Protein AF-A0AAV9ZX04-F1 (afdb_monomer)

pLDDT: mean 74.06, std 19.59, range [42.69, 98.44]

Structure (mmCIF, N/CA/C/O backbone):
data_AF-A0AAV9ZX04-F1
#
_entry.id   AF-A0AAV9ZX04-F1
#
loop_
_atom_site.group_PDB
_atom_site.id
_atom_site.type_symbol
_atom_site.label_atom_id
_atom_site.label_alt_id
_atom_site.label_comp_id
_atom_site.label_asym_id
_atom_site.label_entity_id
_atom_site.label_seq_id
_atom_site.pdbx_PDB_ins_code
_atom_site.Cartn_x
_atom_site.Cartn_y
_atom_site.Cartn_z
_atom_site.occupancy
_atom_site.B_iso_or_equiv
_atom_site.auth_seq_id
_atom_site.auth_comp_id
_atom_site.auth_asym_id
_atom_site.auth_atom_id
_atom_site.pdbx_PDB_model_num
ATOM 1 N N . MET A 1 1 ? -8.887 -66.483 21.106 1.00 48.31 1 MET A N 1
ATOM 2 C CA . MET A 1 1 ? -8.377 -65.894 22.365 1.00 48.31 1 MET A CA 1
ATOM 3 C C . MET A 1 1 ? -9.285 -64.752 22.775 1.00 48.31 1 MET A C 1
ATOM 5 O O . MET A 1 1 ? -9.801 -64.053 21.914 1.00 48.31 1 MET A O 1
ATOM 9 N N . ALA A 1 2 ? -9.584 -64.697 24.068 1.00 44.97 2 ALA A N 1
ATOM 10 C CA . ALA A 1 2 ? -10.765 -64.073 24.644 1.00 44.97 2 ALA A CA 1
ATOM 11 C C . ALA A 1 2 ? -10.695 -62.542 24.770 1.00 44.97 2 ALA A C 1
ATOM 13 O O . ALA A 1 2 ? -9.633 -61.943 24.889 1.00 44.97 2 ALA A O 1
ATOM 14 N N . MET A 1 3 ? -11.896 -61.963 24.772 1.00 55.94 3 MET A N 1
ATOM 15 C CA . MET A 1 3 ? -12.240 -60.563 25.001 1.00 55.94 3 MET A CA 1
ATOM 16 C C . MET A 1 3 ? -11.669 -59.990 26.305 1.00 55.94 3 MET A C 1
ATOM 18 O O . MET A 1 3 ? -11.685 -60.676 27.323 1.00 55.94 3 MET A O 1
ATOM 22 N N . GLN A 1 4 ? -11.387 -58.682 26.330 1.00 57.72 4 GLN A N 1
ATOM 23 C CA . GLN A 1 4 ? -11.504 -57.886 27.558 1.00 57.72 4 GLN A CA 1
ATOM 24 C C . GLN A 1 4 ? -12.049 -56.483 27.260 1.00 57.72 4 GLN A C 1
ATOM 26 O O . GLN A 1 4 ? -11.379 -55.601 26.732 1.00 57.72 4 GLN A O 1
ATOM 31 N N . ARG A 1 5 ? -13.335 -56.312 27.585 1.00 61.53 5 ARG A N 1
ATOM 32 C CA . ARG A 1 5 ? -14.069 -55.045 27.596 1.00 61.53 5 ARG A CA 1
ATOM 33 C C . ARG A 1 5 ? -13.865 -54.396 28.963 1.00 61.53 5 ARG A C 1
ATOM 35 O O . ARG A 1 5 ? -14.361 -54.923 29.955 1.00 61.53 5 ARG A O 1
ATOM 42 N N . ASN A 1 6 ? -13.217 -53.236 29.015 1.00 57.84 6 ASN A N 1
ATOM 43 C CA . ASN A 1 6 ? -13.179 -52.419 30.226 1.00 57.84 6 ASN A CA 1
ATOM 44 C C . ASN A 1 6 ? -14.500 -51.649 30.379 1.00 57.84 6 ASN A C 1
ATOM 46 O O . ASN A 1 6 ? -14.724 -50.615 29.755 1.00 57.84 6 ASN A O 1
ATOM 50 N N . ARG A 1 7 ? -15.394 -52.188 31.217 1.00 61.53 7 ARG A N 1
ATOM 51 C CA . ARG A 1 7 ? -16.555 -51.492 31.785 1.00 61.53 7 ARG A CA 1
ATOM 52 C C . ARG A 1 7 ? -16.292 -51.238 33.269 1.00 61.53 7 ARG A C 1
ATOM 54 O O . ARG A 1 7 ? -16.167 -52.181 34.041 1.00 61.53 7 ARG A O 1
ATOM 61 N N . GLY A 1 8 ? -16.288 -49.975 33.676 1.00 54.72 8 GLY A N 1
ATOM 62 C CA . GLY A 1 8 ? -16.301 -49.557 35.081 1.00 54.72 8 GLY A CA 1
ATOM 63 C C . GLY A 1 8 ? -15.811 -48.115 35.203 1.00 54.72 8 GLY A C 1
ATOM 64 O O . GLY A 1 8 ? -14.846 -47.760 34.550 1.00 54.72 8 GLY A O 1
ATOM 65 N N . LYS A 1 9 ? -16.398 -47.194 35.964 1.00 54.16 9 LYS A N 1
ATOM 66 C CA . LYS A 1 9 ? -17.447 -47.230 36.987 1.00 54.16 9 LYS A CA 1
ATOM 67 C C . LYS A 1 9 ? -18.082 -45.822 37.035 1.00 54.16 9 LYS A C 1
ATOM 69 O O . LYS A 1 9 ? -17.370 -44.836 37.179 1.00 54.16 9 LYS A O 1
ATOM 74 N N . ARG A 1 10 ? -19.413 -45.724 36.971 1.00 45.72 10 ARG A N 1
ATOM 75 C CA . ARG A 1 10 ? -20.197 -44.773 37.801 1.00 45.72 10 ARG A CA 1
ATOM 76 C C . ARG A 1 10 ? -20.398 -45.458 39.169 1.00 45.72 10 ARG A C 1
ATOM 78 O O . ARG A 1 10 ? -20.289 -46.685 39.177 1.00 45.72 10 ARG A O 1
ATOM 85 N N . PRO A 1 11 ? -20.762 -44.796 40.289 1.00 63.31 11 PRO A N 1
ATOM 86 C CA . PRO A 1 11 ? -21.207 -43.406 40.502 1.00 63.31 11 PRO A CA 1
ATOM 87 C C . PRO A 1 11 ? -20.482 -42.729 41.699 1.00 63.31 11 PRO A C 1
ATOM 89 O O . PRO A 1 11 ? -19.642 -43.364 42.313 1.00 63.31 11 PRO A O 1
ATOM 92 N N . GLN A 1 12 ? -20.829 -41.482 42.059 1.00 54.16 12 GLN A N 1
ATOM 93 C CA . GLN A 1 12 ? -21.133 -41.007 43.436 1.00 54.16 12 GLN A CA 1
ATOM 94 C C . GLN A 1 12 ? -21.646 -39.554 43.333 1.00 54.16 12 GLN A C 1
ATOM 96 O O . GLN A 1 12 ? -21.015 -38.699 42.730 1.00 54.16 12 GLN A O 1
ATOM 101 N N . LYS A 1 13 ? -22.940 -39.326 43.566 1.00 55.78 13 LYS A N 1
ATOM 102 C CA . LYS A 1 13 ? -23.585 -39.000 44.851 1.00 55.78 13 LYS A CA 1
ATOM 103 C C . LYS A 1 13 ? -23.412 -37.518 45.217 1.00 55.78 13 LYS A C 1
ATOM 105 O O . LYS A 1 13 ? -22.369 -37.060 45.658 1.00 55.78 13 LYS A O 1
ATOM 110 N N . ARG A 1 14 ? -24.517 -36.807 44.983 1.00 56.12 14 ARG A N 1
ATOM 111 C CA . ARG A 1 14 ? -24.875 -35.454 45.413 1.00 56.12 14 ARG A CA 1
ATOM 112 C C . ARG A 1 14 ? -24.275 -35.081 46.774 1.00 56.12 14 ARG A C 1
ATOM 114 O O . ARG A 1 14 ? -24.564 -35.752 47.761 1.00 56.12 14 ARG A O 1
ATOM 121 N N . GLN A 1 15 ? -23.592 -33.942 46.834 1.00 59.94 15 GLN A N 1
ATOM 122 C CA . GLN A 1 15 ? -23.564 -33.116 48.037 1.00 59.94 15 GLN A CA 1
ATOM 123 C C . GLN A 1 15 ? -24.285 -31.807 47.718 1.00 59.94 15 GLN A C 1
ATOM 125 O O . GLN A 1 15 ? -23.895 -31.058 46.825 1.00 59.94 15 GLN A O 1
ATOM 130 N N . ALA A 1 16 ? -25.410 -31.599 48.396 1.00 58.25 16 ALA A N 1
ATOM 131 C CA . ALA A 1 16 ? -26.131 -30.341 48.392 1.00 58.25 16 ALA A CA 1
ATOM 132 C C . ALA A 1 16 ? -25.319 -29.330 49.208 1.00 58.25 16 ALA A C 1
ATOM 134 O O . ALA A 1 16 ? -25.047 -29.572 50.382 1.00 58.25 16 ALA A O 1
ATOM 135 N N . LEU A 1 17 ? -24.933 -28.214 48.589 1.00 62.50 17 LEU A N 1
ATOM 136 C CA . LEU A 1 17 ? -24.360 -27.093 49.322 1.00 62.50 17 LEU A CA 1
ATOM 137 C C . LEU A 1 17 ? -25.437 -26.410 50.187 1.00 62.50 17 LEU A C 1
ATOM 139 O O . LEU A 1 17 ? -26.593 -26.297 49.760 1.00 62.50 17 LEU A O 1
ATOM 143 N N . PRO A 1 18 ? -25.071 -25.932 51.388 1.00 61.78 18 PRO A N 1
ATOM 144 C CA . PRO A 1 18 ? -25.982 -25.232 52.279 1.00 61.78 18 PRO A CA 1
ATOM 145 C C . PRO A 1 18 ? -26.422 -23.895 51.671 1.00 61.78 18 PRO A C 1
ATOM 147 O O . PRO A 1 18 ? -25.605 -23.059 51.288 1.00 61.78 18 PRO A O 1
ATOM 150 N N . LYS A 1 19 ? -27.740 -23.677 51.628 1.00 56.44 19 LYS A N 1
ATOM 151 C CA . LYS A 1 19 ? -28.348 -22.361 51.403 1.00 56.44 19 LYS A CA 1
ATOM 152 C C . LYS A 1 19 ? -27.991 -21.456 52.584 1.00 56.44 19 LYS A C 1
ATOM 154 O O . LYS A 1 19 ? -28.681 -21.469 53.601 1.00 56.44 19 LYS A O 1
ATOM 159 N N . THR A 1 20 ? -26.939 -20.657 52.457 1.00 56.94 20 THR A N 1
ATOM 160 C CA . THR A 1 20 ? -26.700 -19.533 53.363 1.00 56.94 20 THR A CA 1
ATOM 161 C C . THR A 1 20 ? -27.685 -18.423 53.007 1.00 56.94 20 THR A C 1
ATOM 163 O O . THR A 1 20 ? -27.540 -17.676 52.042 1.00 56.94 20 THR A O 1
ATOM 166 N N . GLY A 1 21 ? -28.775 -18.369 53.771 1.00 50.66 21 GLY A N 1
ATOM 167 C CA . GLY A 1 21 ? -29.739 -17.282 53.719 1.00 50.66 21 GLY A CA 1
ATOM 168 C C . GLY A 1 21 ? -29.094 -15.991 54.204 1.00 50.66 21 GLY A C 1
ATOM 169 O O . GLY A 1 21 ? -29.030 -15.747 55.405 1.00 50.66 21 GLY A O 1
ATOM 170 N N . ASN A 1 22 ? -28.658 -15.143 53.275 1.00 45.69 22 ASN A N 1
ATOM 171 C CA . ASN A 1 22 ? -28.276 -13.776 53.596 1.00 45.69 22 ASN A CA 1
ATOM 172 C C . ASN A 1 22 ? -29.543 -12.909 53.697 1.00 45.69 22 ASN A C 1
ATOM 174 O O . ASN A 1 22 ? -29.955 -12.245 52.747 1.00 45.69 22 ASN A O 1
ATOM 178 N N . LYS A 1 23 ? -30.202 -12.965 54.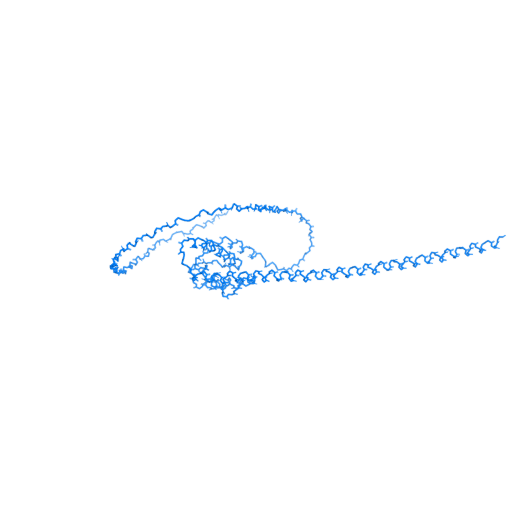860 1.00 54.06 23 LYS A N 1
ATOM 179 C CA . LYS A 1 23 ? -31.280 -12.049 55.257 1.00 54.06 23 LYS A CA 1
ATOM 180 C C . LYS A 1 23 ? -30.678 -10.744 55.786 1.00 54.06 23 LYS A C 1
ATOM 182 O O . LYS A 1 23 ? -30.876 -10.395 56.944 1.00 54.06 23 LYS A O 1
ATOM 187 N N . ASN A 1 24 ? -29.990 -9.989 54.935 1.00 49.94 24 ASN A N 1
ATOM 188 C CA . ASN A 1 24 ? -29.697 -8.594 55.249 1.00 49.94 24 ASN A CA 1
ATOM 189 C C . ASN A 1 24 ? -30.887 -7.740 54.822 1.00 49.94 24 ASN A C 1
ATOM 191 O O . ASN A 1 24 ? -30.998 -7.267 53.691 1.00 49.94 24 ASN A O 1
ATOM 195 N N . GLY A 1 25 ? -31.809 -7.591 55.775 1.00 53.00 25 GLY A N 1
ATOM 196 C CA . GLY A 1 25 ? -32.897 -6.632 55.733 1.00 53.00 25 GLY A CA 1
ATOM 197 C C . GLY A 1 25 ? -32.351 -5.219 55.580 1.00 53.00 25 GLY A C 1
ATOM 198 O O . GLY A 1 25 ? -32.016 -4.551 56.555 1.00 53.00 25 GLY A O 1
ATOM 199 N N . ARG A 1 26 ? -32.305 -4.734 54.339 1.00 48.41 26 ARG A N 1
ATOM 200 C CA . ARG A 1 26 ? -32.165 -3.310 54.067 1.00 48.41 26 ARG A CA 1
ATOM 201 C C . ARG A 1 26 ? -33.549 -2.693 54.227 1.00 48.41 26 ARG A C 1
ATOM 203 O O . ARG A 1 26 ? -34.398 -2.795 53.344 1.00 48.41 26 ARG A O 1
ATOM 210 N N . LYS A 1 27 ? -33.778 -2.117 55.409 1.00 55.28 27 LYS A N 1
ATOM 211 C CA . LYS A 1 27 ? -34.937 -1.284 55.742 1.00 55.28 27 LYS A CA 1
ATOM 212 C C . LYS A 1 27 ? -35.160 -0.288 54.597 1.00 55.28 27 LYS A C 1
ATOM 214 O O . LYS A 1 27 ? -34.348 0.612 54.389 1.00 55.28 27 LYS A O 1
ATOM 219 N N . LYS A 1 28 ? -36.231 -0.483 53.822 1.00 51.88 28 LYS A N 1
ATOM 220 C CA . LYS A 1 28 ? -36.727 0.518 52.875 1.00 51.88 28 LYS A CA 1
ATOM 221 C C . LYS A 1 28 ? -37.230 1.697 53.705 1.00 51.88 28 LYS A C 1
ATOM 223 O O . LYS A 1 28 ? -38.199 1.556 54.444 1.00 51.88 28 LYS A O 1
ATOM 228 N N . ALA A 1 29 ? -36.555 2.835 53.602 1.00 65.44 29 ALA A N 1
ATOM 229 C CA . ALA A 1 29 ? -37.110 4.098 54.062 1.00 65.44 29 ALA A CA 1
ATOM 230 C C . ALA A 1 29 ? -38.390 4.404 53.254 1.00 65.44 29 ALA A C 1
ATOM 232 O O . ALA A 1 29 ? -38.397 4.173 52.038 1.00 65.44 29 ALA A O 1
ATOM 233 N N . PRO A 1 30 ? -39.463 4.919 53.877 1.00 59.75 30 PRO A N 1
ATOM 234 C CA . PRO A 1 30 ? -40.613 5.419 53.140 1.00 59.75 30 PRO A CA 1
ATOM 235 C C . PRO A 1 30 ? -40.175 6.656 52.348 1.00 59.75 30 PRO A C 1
ATOM 237 O O . PRO A 1 30 ? -39.907 7.717 52.913 1.00 59.75 30 PRO A O 1
ATOM 240 N N . ARG A 1 31 ? -40.056 6.520 51.022 1.00 52.91 31 ARG A N 1
ATOM 241 C CA . ARG A 1 31 ? -39.913 7.679 50.138 1.00 52.91 31 ARG A CA 1
ATOM 242 C C . ARG A 1 31 ? -41.243 8.423 50.184 1.00 52.91 31 ARG A C 1
ATOM 244 O O . ARG A 1 31 ? -42.250 7.915 49.699 1.00 52.91 31 ARG A O 1
ATOM 251 N N . LYS A 1 32 ? -41.227 9.597 50.815 1.00 56.34 32 LYS A N 1
ATOM 252 C CA . LYS A 1 32 ? -42.283 10.605 50.727 1.00 56.34 32 LYS A CA 1
ATOM 253 C C . LYS A 1 32 ? -42.584 10.836 49.245 1.00 56.34 32 LYS A C 1
ATOM 255 O O . LYS A 1 32 ? -41.696 11.213 48.485 1.00 56.34 32 LYS A O 1
ATOM 260 N N . SER A 1 33 ? -43.814 10.543 48.846 1.00 48.78 33 SER A N 1
ATOM 261 C CA . SER A 1 33 ? -44.382 10.917 47.559 1.00 48.78 33 SER A CA 1
ATOM 262 C C . SER A 1 33 ? -44.446 12.440 47.490 1.00 48.78 33 SER A C 1
ATOM 264 O O . SER A 1 33 ? -45.274 13.055 48.163 1.00 48.78 33 SER A O 1
ATOM 266 N N . SER A 1 34 ? -43.547 13.050 46.721 1.00 58.78 34 SER A N 1
ATOM 267 C CA . SER A 1 34 ? -43.672 14.458 46.354 1.00 58.78 34 SER A CA 1
ATOM 268 C C . SER A 1 34 ? -44.916 14.643 45.469 1.00 58.78 34 SER A C 1
ATOM 270 O O . SER A 1 34 ? -45.162 13.793 44.607 1.00 58.78 34 SER A O 1
ATOM 272 N N . PRO A 1 35 ? -45.703 15.717 45.655 1.00 62.06 35 PRO A N 1
ATOM 273 C CA . PRO A 1 35 ? -46.866 16.006 44.825 1.00 62.06 35 PRO A CA 1
ATOM 274 C C . PRO A 1 35 ? -46.438 16.258 43.379 1.00 62.06 35 PRO A C 1
ATOM 27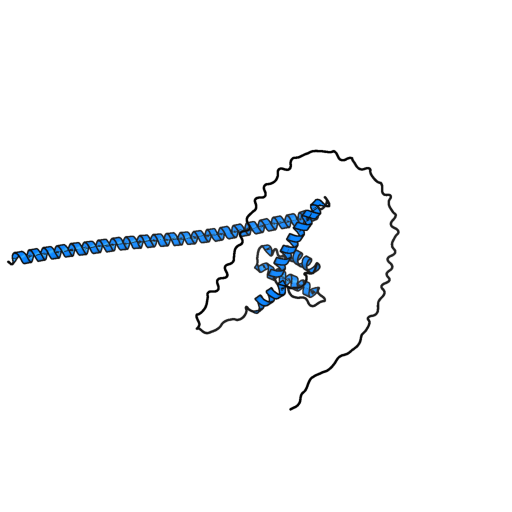6 O O . PRO A 1 35 ? -45.557 17.074 43.109 1.00 62.06 35 PRO A O 1
ATOM 279 N N . ILE A 1 36 ? -47.073 15.553 42.447 1.00 54.47 36 ILE A N 1
ATOM 280 C CA . ILE A 1 36 ? -46.962 15.804 41.011 1.00 54.47 36 ILE A CA 1
ATOM 281 C C . ILE A 1 36 ? -47.691 1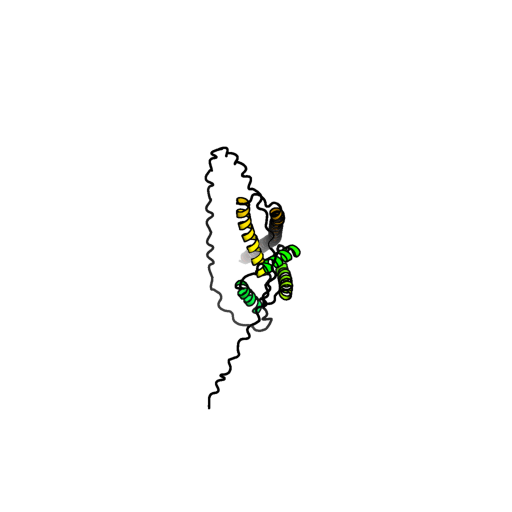7.123 40.736 1.00 54.47 36 ILE A C 1
ATOM 283 O O . ILE A 1 36 ? -48.913 17.148 40.601 1.00 54.47 36 ILE A O 1
ATOM 287 N N . HIS A 1 37 ? -46.954 18.230 40.667 1.00 55.50 37 HIS A N 1
ATOM 288 C CA . HIS A 1 37 ? -47.455 19.447 40.041 1.00 55.50 37 HIS A CA 1
ATOM 289 C C . HIS A 1 37 ? -47.466 19.216 38.525 1.00 55.50 37 HIS A C 1
ATOM 291 O O . HIS A 1 37 ? -46.427 19.239 37.870 1.00 55.50 37 HIS A O 1
ATOM 297 N N . ARG A 1 38 ? -48.655 18.928 37.977 1.00 44.50 38 ARG A N 1
ATOM 298 C CA . ARG A 1 38 ? -48.929 19.016 36.539 1.00 44.50 38 ARG A CA 1
ATOM 299 C C . ARG A 1 38 ? -48.861 20.488 36.141 1.00 44.50 38 ARG A C 1
ATOM 301 O O . ARG A 1 38 ? -49.806 21.232 36.388 1.00 44.50 38 ARG A O 1
ATOM 308 N N . SER A 1 39 ? -47.752 20.895 35.540 1.00 58.72 39 SER A N 1
ATOM 309 C CA . SER A 1 39 ? -47.705 22.132 34.766 1.00 58.72 39 SER A CA 1
ATOM 310 C C . SER A 1 39 ? -48.534 21.951 33.485 1.00 58.72 39 SER A C 1
ATOM 312 O O . SER A 1 39 ? -48.444 20.888 32.863 1.00 58.72 39 SER A O 1
ATOM 314 N N . PRO A 1 40 ? -49.364 22.933 33.099 1.00 62.03 40 PRO A N 1
ATOM 315 C CA . PRO A 1 40 ? -50.126 22.881 31.860 1.00 62.03 40 PRO A CA 1
ATOM 316 C C . PRO A 1 40 ? -49.200 22.979 30.642 1.00 62.03 40 PRO A C 1
ATOM 318 O O . PRO A 1 40 ? -48.244 23.752 30.622 1.00 62.03 40 PRO A O 1
ATOM 321 N N . SER A 1 41 ? -49.514 22.150 29.650 1.00 57.75 41 SER A N 1
ATOM 322 C CA . SER A 1 41 ? -48.879 22.082 28.336 1.00 57.75 41 SER A CA 1
ATOM 323 C C . SER A 1 41 ? -48.952 23.442 27.628 1.00 57.75 41 SER A C 1
ATOM 325 O O . SER A 1 41 ? -50.053 23.991 27.538 1.00 57.75 41 SER A O 1
ATOM 327 N N . PRO A 1 42 ? -47.845 23.993 27.100 1.00 63.31 42 PRO A N 1
ATOM 328 C CA . PRO A 1 42 ? -47.933 25.039 26.093 1.00 63.31 42 PRO A CA 1
ATOM 329 C C . PRO A 1 42 ? -48.504 24.434 24.802 1.00 63.31 42 PRO A C 1
ATOM 331 O O . PRO A 1 42 ? -48.185 23.300 24.442 1.00 63.31 42 PRO A O 1
ATOM 334 N N . ALA A 1 43 ? -49.415 25.171 24.174 1.00 57.19 43 ALA A N 1
ATOM 335 C CA . ALA A 1 43 ? -50.036 24.814 22.909 1.00 57.19 43 ALA A CA 1
ATOM 336 C C . ALA A 1 43 ? -48.996 24.804 21.779 1.00 57.19 43 ALA A C 1
ATOM 338 O O . ALA A 1 43 ? -48.186 25.727 21.689 1.00 57.19 43 ALA A O 1
ATOM 339 N N . ASP A 1 44 ? -49.059 23.774 20.935 1.00 57.72 44 ASP A N 1
ATOM 340 C CA . ASP A 1 44 ? -48.345 23.675 19.660 1.00 57.72 44 ASP A CA 1
ATOM 341 C C . ASP A 1 44 ? -48.742 24.837 18.732 1.00 57.72 44 ASP A C 1
ATOM 343 O O . ASP A 1 44 ? -49.924 24.950 18.380 1.00 57.72 44 ASP A O 1
ATOM 347 N N . PRO A 1 45 ? -47.805 25.692 18.286 1.00 65.19 45 PRO A N 1
ATOM 348 C CA . PRO A 1 45 ? -48.022 26.502 17.103 1.00 65.19 45 PRO A CA 1
ATOM 349 C C . PRO A 1 45 ? -47.903 25.614 15.861 1.00 65.19 45 PRO A C 1
ATOM 351 O O . PRO A 1 45 ? -46.841 25.094 15.530 1.00 65.19 45 PRO A O 1
ATOM 354 N N . SER A 1 46 ? -49.026 25.463 15.163 1.00 62.31 46 SER A N 1
ATOM 355 C CA . SER A 1 46 ? -49.078 24.962 13.795 1.00 62.31 46 SER A CA 1
ATOM 356 C C . SER A 1 46 ? -48.245 25.862 12.878 1.00 62.31 46 SER A C 1
ATOM 358 O O . SER A 1 46 ? -48.616 27.006 12.634 1.00 62.31 46 SER A O 1
ATOM 360 N N . GLN A 1 47 ? -47.141 25.331 12.370 1.00 54.41 47 GLN A N 1
ATOM 361 C CA . GLN A 1 47 ? -46.383 25.817 11.218 1.00 54.41 47 GLN A CA 1
ATOM 362 C C . GLN A 1 47 ? -45.693 24.589 10.622 1.00 54.41 47 GLN A C 1
ATOM 364 O O . GLN A 1 47 ? -45.244 23.726 11.366 1.00 54.41 47 GLN A O 1
ATOM 369 N N . ASP A 1 48 ? -45.518 24.411 9.331 1.00 51.75 48 ASP A N 1
ATOM 370 C CA . ASP A 1 48 ? -45.991 25.043 8.106 1.00 51.75 48 ASP A CA 1
ATOM 371 C C . ASP A 1 48 ? -45.505 24.056 7.027 1.00 51.75 48 ASP A C 1
ATOM 373 O O . ASP A 1 48 ? -44.498 23.369 7.228 1.00 51.75 48 ASP A O 1
ATOM 377 N N . GLY A 1 49 ? -46.245 23.900 5.936 1.00 54.62 49 GLY A N 1
ATOM 378 C CA . GLY A 1 49 ? -45.895 22.952 4.885 1.00 54.62 49 GLY A CA 1
ATOM 379 C C . GLY A 1 49 ? -44.592 23.355 4.203 1.00 54.62 49 GLY A C 1
ATOM 380 O O . GLY A 1 49 ? -44.564 24.327 3.457 1.00 54.62 49 GLY A O 1
ATOM 381 N N . SER A 1 50 ? -43.527 22.587 4.417 1.00 53.50 50 SER A N 1
ATOM 382 C CA . SER A 1 50 ? -42.371 22.594 3.527 1.00 53.50 50 SER A CA 1
ATOM 383 C C . SER A 1 50 ? -42.395 21.316 2.699 1.00 53.50 50 SER A C 1
ATOM 385 O O . SER A 1 50 ? -42.167 20.226 3.231 1.00 53.50 50 SER A O 1
ATOM 387 N N . ASP A 1 51 ? -42.717 21.495 1.417 1.00 53.75 51 ASP A N 1
ATOM 388 C CA . ASP A 1 51 ? -42.434 20.588 0.307 1.00 53.75 51 ASP A CA 1
ATOM 389 C C . ASP A 1 51 ? -41.150 19.797 0.564 1.00 53.75 51 ASP A C 1
ATOM 391 O O . ASP A 1 51 ? -40.052 20.352 0.633 1.00 53.75 51 ASP A O 1
ATOM 395 N N . PHE A 1 52 ? -41.309 18.490 0.738 1.00 45.88 52 PHE A N 1
ATOM 396 C CA . PHE A 1 52 ? -40.203 17.552 0.713 1.00 45.88 52 PHE A CA 1
ATOM 397 C C . PHE A 1 52 ? -40.039 17.144 -0.750 1.00 45.88 52 PHE A C 1
ATOM 399 O O . PHE A 1 52 ? -40.813 16.330 -1.259 1.00 45.88 52 PHE A O 1
ATOM 406 N N . GLU A 1 53 ? -39.083 17.764 -1.440 1.00 59.88 53 GLU A N 1
ATOM 407 C CA . GLU A 1 53 ? -38.659 17.306 -2.760 1.00 59.88 53 GLU A CA 1
ATOM 408 C C . GLU A 1 53 ? -38.207 15.837 -2.651 1.00 59.88 53 GLU A C 1
ATOM 410 O O . GLU A 1 53 ? -37.436 15.496 -1.743 1.00 59.88 53 GLU A O 1
ATOM 415 N N . PRO A 1 54 ? -38.702 14.933 -3.515 1.00 55.06 54 PRO A N 1
ATOM 416 C CA . PRO A 1 54 ? -38.237 13.559 -3.538 1.00 55.06 54 PRO A CA 1
ATOM 417 C C . PRO A 1 54 ? -36.769 13.555 -3.965 1.00 55.06 54 PRO A C 1
ATOM 419 O O . PRO A 1 54 ? -36.428 13.892 -5.093 1.00 55.06 54 PRO A O 1
ATOM 422 N N . ASN A 1 55 ? -35.909 13.195 -3.016 1.00 49.97 55 ASN A N 1
ATOM 423 C CA . ASN A 1 55 ? -34.500 12.935 -3.241 1.00 49.97 55 ASN A CA 1
ATOM 424 C C . ASN A 1 55 ? -34.398 11.733 -4.193 1.00 49.97 55 ASN A C 1
ATOM 426 O O . ASN A 1 55 ? -34.764 10.621 -3.804 1.00 49.97 55 ASN A O 1
ATOM 430 N N . ASP A 1 56 ? -33.969 11.990 -5.429 1.00 50.88 56 ASP A N 1
ATOM 431 C CA . ASP A 1 56 ? -33.614 10.983 -6.427 1.00 50.88 56 ASP A CA 1
ATOM 432 C C . ASP A 1 56 ? -32.589 10.036 -5.794 1.00 50.88 56 ASP A C 1
ATOM 434 O O . ASP A 1 56 ? -31.442 10.396 -5.519 1.00 50.88 56 ASP A O 1
ATOM 438 N N . HIS A 1 57 ? -33.050 8.834 -5.464 1.00 44.88 57 HIS A N 1
ATOM 439 C CA . HIS A 1 57 ? -32.191 7.747 -5.038 1.00 44.88 57 HIS A CA 1
ATOM 440 C C . HIS A 1 57 ? -31.606 7.165 -6.321 1.00 44.88 57 HIS A C 1
ATOM 442 O O . HIS A 1 57 ? -32.245 6.351 -6.983 1.00 44.88 57 HIS A O 1
ATOM 448 N N . GLU A 1 58 ? -30.418 7.640 -6.695 1.00 55.59 58 GLU A N 1
ATOM 449 C CA . GLU A 1 58 ? -29.567 6.931 -7.643 1.00 55.59 58 GLU A CA 1
ATOM 450 C C . GLU A 1 58 ? -29.327 5.527 -7.070 1.00 55.59 58 GLU A C 1
ATOM 452 O O . GLU A 1 58 ? -28.669 5.346 -6.043 1.00 55.59 58 GLU A O 1
ATOM 457 N N . GLU A 1 59 ? -29.982 4.546 -7.688 1.00 47.78 59 GLU A N 1
ATOM 458 C CA . GLU A 1 59 ? -29.710 3.127 -7.524 1.00 47.78 59 GLU A CA 1
ATOM 459 C C . GLU A 1 59 ? -28.274 2.889 -8.011 1.00 47.78 59 GLU A C 1
ATOM 461 O O . GLU A 1 59 ? -28.024 2.756 -9.206 1.00 47.78 59 GLU A O 1
ATOM 466 N N . GLU A 1 60 ? -27.308 2.892 -7.090 1.00 48.47 60 GLU A N 1
ATOM 467 C CA . GLU A 1 60 ? -25.991 2.318 -7.358 1.00 48.47 60 GLU A CA 1
ATOM 468 C C . GLU A 1 60 ? -26.188 0.812 -7.569 1.00 48.47 60 GLU A C 1
ATOM 470 O O . GLU A 1 60 ? -26.457 0.060 -6.628 1.00 48.47 60 GLU A O 1
ATOM 475 N N . GLU A 1 61 ? -26.112 0.405 -8.838 1.00 51.97 61 GLU A N 1
ATOM 476 C CA . GLU A 1 61 ? -25.976 -0.977 -9.286 1.00 51.97 61 GLU A CA 1
ATOM 477 C C . GLU A 1 61 ? -24.901 -1.680 -8.445 1.00 51.97 61 GLU A C 1
ATOM 479 O O . GLU A 1 61 ? -23.711 -1.365 -8.516 1.00 51.97 61 GLU A O 1
ATOM 484 N N . GLU A 1 62 ? -25.324 -2.646 -7.630 1.00 43.12 62 GLU A N 1
ATOM 485 C CA . GLU A 1 62 ? -24.425 -3.626 -7.035 1.00 43.12 62 GLU A CA 1
ATOM 486 C C . GLU A 1 62 ? -23.824 -4.455 -8.185 1.00 43.12 62 GLU A C 1
ATOM 488 O O . GLU A 1 62 ? -24.439 -5.406 -8.665 1.00 43.12 62 GLU A O 1
ATOM 493 N N . GLU A 1 63 ? -22.628 -4.078 -8.654 1.00 51.66 63 GLU A N 1
ATOM 494 C CA . GLU A 1 63 ? -21.786 -4.941 -9.486 1.00 51.66 63 GLU A CA 1
ATOM 495 C C . GLU A 1 63 ? -21.444 -6.207 -8.683 1.00 51.66 63 GLU A C 1
ATOM 497 O O . GLU A 1 63 ? -20.537 -6.253 -7.846 1.00 51.66 63 GLU A O 1
ATOM 502 N N . GLU A 1 64 ? -22.231 -7.246 -8.944 1.00 49.19 64 GLU A N 1
ATOM 503 C CA . GLU A 1 64 ? -21.986 -8.640 -8.611 1.00 49.19 64 GLU A CA 1
ATOM 504 C C . GLU A 1 64 ? -20.690 -9.084 -9.311 1.00 49.19 64 GLU A C 1
ATOM 506 O O . GLU A 1 64 ? -20.681 -9.544 -10.449 1.00 49.19 64 GLU A O 1
ATOM 511 N N . LEU A 1 65 ? -19.555 -8.884 -8.634 1.00 42.69 65 LEU A N 1
ATOM 512 C CA . LEU A 1 65 ? -18.270 -9.471 -9.006 1.00 42.69 65 LEU A CA 1
ATOM 513 C C . LEU A 1 65 ? -18.371 -10.996 -8.862 1.00 42.69 65 LEU A C 1
ATOM 515 O O . LEU A 1 65 ? -18.128 -11.555 -7.790 1.00 42.69 65 LEU A O 1
ATOM 519 N N . GLU A 1 66 ? -18.743 -11.658 -9.956 1.00 44.25 66 GLU A N 1
ATOM 520 C CA . GLU A 1 66 ? -18.551 -13.089 -10.159 1.00 44.25 66 GLU A CA 1
ATOM 521 C C . GLU A 1 66 ? -17.046 -13.402 -10.042 1.00 44.25 66 GLU A C 1
ATOM 523 O O . GLU A 1 66 ? -16.250 -13.136 -10.944 1.00 44.25 66 GLU A O 1
ATOM 528 N N . GLU A 1 67 ? -16.627 -13.936 -8.889 1.00 45.94 67 GLU A N 1
ATOM 529 C CA . GLU A 1 67 ? -15.336 -14.612 -8.745 1.00 45.94 67 GLU A CA 1
ATOM 530 C C . GLU A 1 67 ? -15.370 -15.879 -9.616 1.00 45.94 67 GLU A C 1
ATOM 532 O O . GLU A 1 67 ? -15.851 -16.932 -9.192 1.00 45.94 67 GLU A O 1
ATOM 537 N N . GLU A 1 68 ? -14.870 -15.779 -10.851 1.00 49.25 68 GLU A N 1
ATOM 538 C CA . GLU A 1 68 ? -14.523 -16.951 -11.653 1.00 49.25 68 GLU A CA 1
ATOM 539 C C . GLU A 1 68 ? -13.380 -17.713 -10.966 1.00 49.25 68 GLU A C 1
ATOM 541 O O . GLU A 1 68 ? -12.200 -17.362 -11.023 1.00 49.25 68 GLU A O 1
ATOM 546 N N . ASP A 1 69 ? -13.777 -18.772 -10.269 1.00 44.56 69 ASP A N 1
ATOM 547 C CA . ASP A 1 69 ? -12.935 -19.802 -9.678 1.00 44.56 69 ASP A CA 1
ATOM 548 C C . ASP A 1 69 ? -12.288 -20.612 -10.824 1.00 44.56 69 ASP A C 1
ATOM 550 O O . ASP A 1 69 ? -12.868 -21.575 -11.325 1.00 44.56 69 ASP A O 1
ATOM 554 N N . GLU A 1 70 ? -11.110 -20.187 -11.302 1.00 47.00 70 GLU A N 1
ATOM 555 C CA . GLU A 1 70 ? -10.277 -20.949 -12.248 1.00 47.00 70 GLU A CA 1
ATOM 556 C C . GLU A 1 70 ? -9.657 -22.181 -11.548 1.00 47.00 70 GLU A C 1
ATOM 558 O O . GLU A 1 70 ? -8.758 -22.034 -10.709 1.00 47.00 70 GLU A O 1
ATOM 563 N N . PRO A 1 71 ? -10.006 -23.430 -11.924 1.00 55.88 71 PRO A N 1
ATOM 564 C CA . PRO A 1 71 ? -9.323 -24.618 -11.439 1.00 55.88 71 PRO A CA 1
ATOM 565 C C . PRO A 1 71 ? -8.353 -25.107 -12.521 1.00 55.88 71 PRO A C 1
ATOM 567 O O . PRO A 1 71 ? -8.713 -25.903 -13.388 1.00 55.88 71 PRO A O 1
ATOM 570 N N . GLY A 1 72 ? -7.104 -24.635 -12.482 1.00 50.88 72 GLY A N 1
ATOM 571 C CA . GLY A 1 72 ? -6.173 -24.866 -13.591 1.00 50.88 72 GLY A CA 1
ATOM 572 C C . GLY A 1 72 ? -4.693 -24.949 -13.241 1.00 50.88 72 GLY A C 1
ATOM 573 O O . GLY A 1 72 ? -3.878 -24.342 -13.929 1.00 50.88 72 GLY A O 1
ATOM 574 N N . ARG A 1 73 ? -4.284 -25.709 -12.212 1.00 48.97 73 ARG A N 1
ATOM 575 C CA . ARG A 1 73 ? -2.849 -26.019 -12.043 1.00 48.97 73 ARG A CA 1
ATOM 576 C C . ARG A 1 73 ? -2.574 -27.453 -11.598 1.00 48.97 73 ARG A C 1
ATOM 578 O O . ARG A 1 73 ? -2.355 -27.741 -10.425 1.00 48.97 73 ARG A O 1
ATOM 585 N N . GLN A 1 74 ? -2.555 -28.349 -12.582 1.00 47.44 74 GLN A N 1
ATOM 586 C CA . GLN A 1 74 ? -1.911 -29.657 -12.487 1.00 47.44 74 GLN A CA 1
ATOM 587 C C . GLN A 1 74 ? -0.461 -29.568 -12.980 1.00 47.44 74 GLN A C 1
ATOM 589 O O . GLN A 1 74 ? -0.208 -29.103 -14.086 1.00 47.44 74 GLN A O 1
ATOM 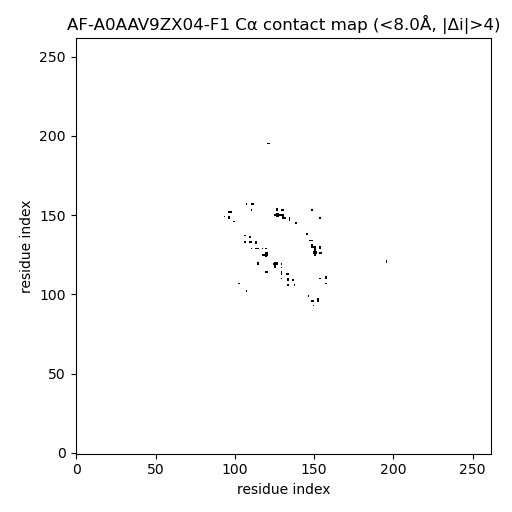594 N N . GLY A 1 75 ? 0.456 -30.105 -12.172 1.00 48.09 75 GLY A N 1
ATOM 595 C CA . GLY A 1 75 ? 1.618 -30.838 -12.673 1.00 48.09 75 GLY A CA 1
ATOM 596 C C . GLY A 1 75 ? 2.924 -30.068 -12.849 1.00 48.09 75 GLY A C 1
ATOM 597 O O . GLY A 1 75 ? 3.248 -29.628 -13.945 1.00 48.09 75 GLY A O 1
ATOM 598 N N . SER A 1 76 ? 3.755 -30.073 -11.808 1.00 45.78 76 SER A N 1
ATOM 599 C CA . SER A 1 76 ? 5.174 -30.410 -11.985 1.00 45.78 76 SER A CA 1
ATOM 600 C C . SER A 1 76 ? 5.726 -30.954 -10.672 1.00 45.78 76 SER A C 1
ATOM 602 O O . SER A 1 76 ? 5.888 -30.225 -9.691 1.00 45.78 76 SER A O 1
ATOM 604 N N . GLU A 1 77 ? 5.933 -32.263 -10.672 1.00 56.41 77 GLU A N 1
ATOM 605 C CA . GLU A 1 77 ? 6.653 -33.027 -9.663 1.00 56.41 77 GLU A CA 1
ATOM 606 C C . GLU A 1 77 ? 8.163 -32.722 -9.753 1.00 56.41 77 GLU A C 1
ATOM 608 O O . GLU A 1 77 ? 8.636 -32.195 -10.759 1.00 56.41 77 GLU A O 1
ATOM 613 N N . ASP A 1 78 ? 8.883 -33.083 -8.688 1.00 45.16 78 ASP A N 1
ATOM 614 C CA . ASP A 1 78 ? 10.346 -33.087 -8.518 1.00 45.16 78 ASP A CA 1
ATOM 615 C C . ASP A 1 78 ? 11.049 -31.783 -8.093 1.00 45.16 78 ASP A C 1
ATOM 617 O O . ASP A 1 78 ? 11.519 -30.990 -8.902 1.00 45.16 78 ASP A O 1
ATOM 621 N N . ALA A 1 79 ? 11.250 -31.624 -6.776 1.00 46.53 79 ALA A N 1
ATOM 622 C CA . ALA A 1 79 ? 12.570 -31.831 -6.154 1.00 46.53 79 ALA A CA 1
ATOM 623 C C . ALA A 1 79 ? 12.588 -31.419 -4.665 1.00 46.53 79 ALA A C 1
ATOM 625 O O . ALA A 1 79 ? 12.468 -30.255 -4.301 1.00 46.53 79 ALA A O 1
ATOM 626 N N . ALA A 1 80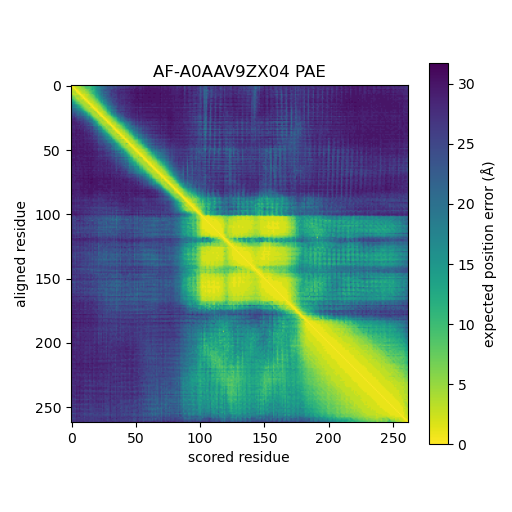 ? 12.758 -32.438 -3.824 1.00 46.38 80 ALA A N 1
ATOM 627 C CA . ALA A 1 80 ? 13.550 -32.510 -2.598 1.00 46.38 80 ALA A CA 1
ATOM 628 C C . ALA A 1 80 ? 13.904 -31.243 -1.774 1.00 46.38 80 ALA A C 1
ATOM 630 O O . ALA A 1 80 ? 14.595 -30.333 -2.216 1.00 46.38 80 ALA A O 1
ATOM 631 N N . ALA A 1 81 ? 13.657 -31.421 -0.469 1.00 48.06 81 ALA A N 1
ATOM 632 C CA . ALA A 1 81 ? 14.468 -30.970 0.666 1.00 48.06 81 ALA A CA 1
ATOM 633 C C . ALA A 1 81 ? 14.217 -29.560 1.235 1.00 48.06 81 ALA A C 1
ATOM 635 O O . ALA A 1 81 ? 14.936 -28.605 0.979 1.00 48.06 81 ALA A O 1
ATOM 636 N N . GLY A 1 82 ? 13.286 -29.530 2.195 1.00 47.12 82 GLY A N 1
ATOM 637 C CA . GLY A 1 82 ? 13.596 -29.069 3.550 1.00 47.12 82 GLY A CA 1
ATOM 638 C C . GLY A 1 82 ? 13.570 -27.566 3.805 1.00 47.12 82 GLY A C 1
ATOM 639 O O . GLY A 1 82 ? 14.601 -26.914 3.718 1.00 47.12 82 GLY A O 1
ATOM 640 N N . ASN A 1 83 ? 12.437 -27.061 4.303 1.00 43.28 83 ASN A N 1
ATOM 641 C CA . ASN A 1 83 ? 12.430 -26.234 5.516 1.00 43.28 83 ASN A CA 1
ATOM 642 C C . ASN A 1 83 ? 11.004 -25.923 6.000 1.00 43.28 83 ASN A C 1
ATOM 644 O O . ASN A 1 83 ? 10.212 -25.339 5.271 1.00 43.28 83 ASN A O 1
ATOM 648 N N . GLY A 1 84 ? 10.733 -26.234 7.270 1.00 43.75 84 GLY A N 1
ATOM 649 C CA . GLY A 1 84 ? 9.860 -25.420 8.122 1.00 43.75 84 GLY A CA 1
ATOM 650 C C . GLY A 1 84 ? 8.352 -25.468 7.878 1.00 43.75 84 GLY A C 1
ATOM 651 O O . GLY A 1 84 ? 7.738 -24.424 7.678 1.00 43.75 84 GLY A O 1
ATOM 652 N N . ASP A 1 85 ? 7.745 -26.646 8.017 1.00 44.19 85 ASP A N 1
ATOM 653 C CA . ASP A 1 85 ? 6.333 -26.781 8.395 1.00 44.19 85 ASP A CA 1
ATOM 654 C C . ASP A 1 85 ? 6.101 -26.133 9.777 1.00 44.19 85 ASP A C 1
ATOM 656 O O . ASP A 1 85 ? 6.303 -26.743 10.824 1.00 44.19 85 ASP A O 1
ATOM 660 N N . SER A 1 86 ? 5.775 -24.839 9.770 1.00 50.06 86 SER A N 1
ATOM 661 C CA . SER A 1 86 ? 5.401 -24.053 10.953 1.00 50.06 86 SER A CA 1
ATOM 662 C C . SER A 1 86 ? 4.334 -23.007 10.588 1.00 50.06 86 SER A C 1
ATOM 664 O O . SER A 1 86 ? 4.392 -21.855 11.005 1.00 50.06 86 SER A O 1
ATOM 666 N N . G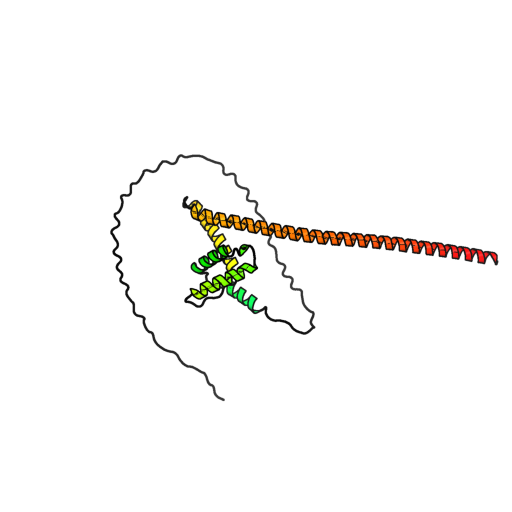LY A 1 87 ? 3.377 -23.397 9.733 1.00 48.69 87 GLY A N 1
ATOM 667 C CA . GLY A 1 87 ? 2.275 -22.537 9.264 1.00 48.69 87 GLY A CA 1
ATOM 668 C C . GLY A 1 87 ? 0.870 -23.140 9.420 1.00 48.69 87 GLY A C 1
ATOM 669 O O . GLY A 1 87 ? -0.124 -22.423 9.308 1.00 48.69 87 GLY A O 1
ATOM 670 N N . GLY A 1 88 ? 0.751 -24.440 9.721 1.00 46.19 88 GLY A N 1
ATOM 671 C CA . GLY A 1 88 ? -0.543 -25.139 9.791 1.00 46.19 88 GLY A CA 1
ATOM 672 C C . GLY A 1 88 ? -1.380 -24.872 11.054 1.00 46.19 88 GLY A C 1
ATOM 673 O O . GLY A 1 88 ? -2.608 -24.999 11.031 1.00 46.19 88 GLY A O 1
ATOM 674 N N . GLU A 1 89 ? -0.763 -24.464 12.169 1.00 52.44 89 GLU A N 1
ATOM 675 C CA . GLU A 1 89 ? -1.500 -24.209 13.420 1.00 52.44 89 GLU A CA 1
ATOM 676 C C . GLU A 1 89 ? -2.199 -22.839 13.461 1.00 52.44 89 GLU A C 1
ATOM 678 O O . GLU A 1 89 ? -3.192 -22.668 14.175 1.00 52.44 89 GLU A O 1
ATOM 683 N N . GLU A 1 90 ? -1.725 -21.846 12.707 1.00 52.75 90 GLU A N 1
ATOM 684 C CA . GLU A 1 90 ? -2.275 -20.487 12.786 1.00 52.75 90 GLU A CA 1
ATOM 685 C C . GLU A 1 90 ? -3.608 -20.360 12.028 1.00 52.75 90 GLU A C 1
ATOM 687 O O . GLU A 1 90 ? -4.566 -19.754 12.525 1.00 52.75 90 GLU A O 1
ATOM 692 N N . VAL A 1 91 ? -3.724 -21.037 10.880 1.00 55.03 91 VAL A N 1
ATOM 693 C CA . VAL A 1 91 ? -4.956 -21.075 10.071 1.00 55.03 91 VAL A CA 1
ATOM 694 C C . VAL A 1 91 ? -6.092 -21.774 10.830 1.00 55.03 91 VAL A C 1
ATOM 696 O O . VAL A 1 91 ? -7.231 -21.298 10.844 1.00 55.03 91 VAL A O 1
ATOM 699 N N . THR A 1 92 ? -5.787 -22.853 11.559 1.00 54.91 92 THR A N 1
ATOM 700 C CA . THR A 1 92 ? -6.786 -23.591 12.352 1.00 54.91 92 THR A CA 1
ATOM 701 C C . THR A 1 92 ? -7.211 -22.839 13.621 1.00 54.91 92 THR A C 1
ATOM 703 O O . THR A 1 92 ? -8.401 -22.838 13.960 1.00 54.91 92 THR A O 1
ATOM 706 N N . ARG A 1 93 ? -6.303 -22.104 14.288 1.00 55.66 93 ARG A N 1
ATOM 707 C CA . ARG A 1 93 ? -6.656 -21.212 15.416 1.00 55.66 93 ARG A CA 1
ATOM 708 C C . ARG A 1 93 ? -7.560 -20.057 14.990 1.00 55.66 93 ARG A C 1
ATOM 710 O O . ARG A 1 93 ? -8.511 -19.741 15.709 1.00 55.66 93 ARG A O 1
ATOM 717 N N . ASN A 1 94 ? -7.313 -19.447 13.831 1.00 54.88 94 ASN A N 1
ATOM 718 C CA . ASN A 1 94 ? -8.145 -18.351 13.326 1.00 54.88 94 ASN A CA 1
ATOM 719 C C . ASN A 1 94 ? -9.562 -18.814 12.947 1.00 54.88 94 ASN A C 1
ATOM 721 O O . ASN A 1 94 ? -10.537 -18.145 13.307 1.00 54.88 94 ASN A O 1
ATOM 725 N N . ALA A 1 95 ? -9.703 -19.989 12.323 1.00 55.31 95 ALA A N 1
ATOM 726 C CA . ALA A 1 95 ? -11.007 -20.559 11.973 1.00 55.31 95 ALA A CA 1
ATOM 727 C C . ALA A 1 95 ? -11.863 -20.905 13.211 1.00 55.31 95 ALA A C 1
ATOM 729 O O . ALA A 1 95 ? -13.065 -20.622 13.250 1.00 55.31 95 ALA A O 1
ATOM 730 N N . LEU A 1 96 ? -11.252 -21.455 14.267 1.00 52.53 96 LEU A N 1
ATOM 731 C CA . LEU A 1 96 ? -11.950 -21.752 15.525 1.00 52.53 96 LEU A CA 1
ATOM 732 C C . LEU A 1 96 ? -12.306 -20.480 16.312 1.00 52.53 96 LEU A C 1
ATOM 734 O O . LEU A 1 96 ? -13.357 -20.428 16.957 1.00 52.53 96 LEU A O 1
ATOM 738 N N . ASN A 1 97 ? -11.491 -19.424 16.208 1.00 52.06 97 ASN A N 1
ATOM 739 C CA . ASN A 1 97 ? -11.762 -18.136 16.847 1.00 52.06 97 ASN A CA 1
ATOM 740 C C . ASN A 1 97 ? -12.908 -17.350 16.191 1.00 52.06 97 ASN A C 1
ATOM 742 O O . ASN A 1 97 ? -13.626 -16.633 16.892 1.00 52.06 97 ASN A O 1
ATOM 746 N N . ALA A 1 98 ? -13.155 -17.523 14.890 1.00 51.16 98 ALA A N 1
ATOM 747 C CA . ALA A 1 98 ? -14.303 -16.908 14.215 1.00 51.16 98 ALA A CA 1
ATOM 748 C C . ALA A 1 98 ? -15.655 -17.439 14.737 1.00 51.16 98 ALA A C 1
ATOM 750 O O . ALA A 1 98 ? -16.644 -16.705 14.767 1.00 51.16 98 ALA A O 1
ATOM 751 N N . ARG A 1 99 ? -15.684 -18.695 15.208 1.00 49.62 99 ARG A N 1
ATOM 752 C CA . ARG A 1 99 ? -16.845 -19.334 15.852 1.00 49.62 99 ARG A CA 1
ATOM 753 C C . ARG A 1 99 ? -16.854 -19.197 17.373 1.00 49.62 99 ARG A C 1
ATOM 755 O O . ARG A 1 99 ? -17.746 -19.746 18.026 1.00 49.62 99 ARG A O 1
ATOM 762 N N . ALA A 1 100 ? -15.875 -18.505 17.959 1.00 54.19 100 ALA A N 1
ATOM 763 C CA . ALA A 1 100 ? -15.748 -18.454 19.401 1.00 54.19 100 ALA A CA 1
ATOM 764 C C . ALA A 1 100 ? -16.984 -17.794 20.020 1.00 54.19 100 ALA A C 1
ATOM 766 O O . ALA A 1 100 ? -17.301 -16.625 19.789 1.00 54.19 100 ALA A O 1
ATOM 767 N N . ARG A 1 101 ? -17.681 -18.606 20.817 1.00 61.75 101 ARG A N 1
ATOM 768 C CA . ARG A 1 101 ? -18.904 -18.257 21.526 1.00 61.75 101 ARG A CA 1
ATOM 769 C C . ARG A 1 101 ? -18.697 -16.935 22.273 1.00 61.75 101 ARG A C 1
ATOM 771 O O . ARG A 1 101 ? -17.731 -16.793 23.026 1.00 61.75 101 ARG A O 1
ATOM 778 N N . HIS A 1 102 ? -19.618 -15.998 22.034 1.00 80.00 102 HIS A N 1
ATOM 779 C CA . HIS A 1 102 ? -19.939 -14.783 22.799 1.00 80.00 102 HIS A CA 1
ATOM 780 C C . HIS A 1 102 ? -18.763 -14.041 23.469 1.00 80.00 102 HIS A C 1
ATOM 782 O O . HIS A 1 102 ? -18.262 -14.431 24.526 1.00 80.00 102 HIS A O 1
ATOM 788 N N . TRP A 1 103 ? -18.390 -12.898 22.896 1.00 87.56 103 TRP A N 1
ATOM 789 C CA . TRP A 1 103 ? -17.694 -11.855 23.647 1.00 87.56 103 TRP A CA 1
ATOM 790 C C . TRP A 1 103 ? -18.553 -11.427 24.837 1.00 87.56 103 TRP A C 1
ATOM 792 O O . TRP A 1 103 ? -19.741 -11.139 24.683 1.00 87.56 103 TRP A O 1
ATOM 802 N N . GLN A 1 104 ? -17.960 -11.435 26.026 1.00 88.31 104 GLN A N 1
ATOM 803 C 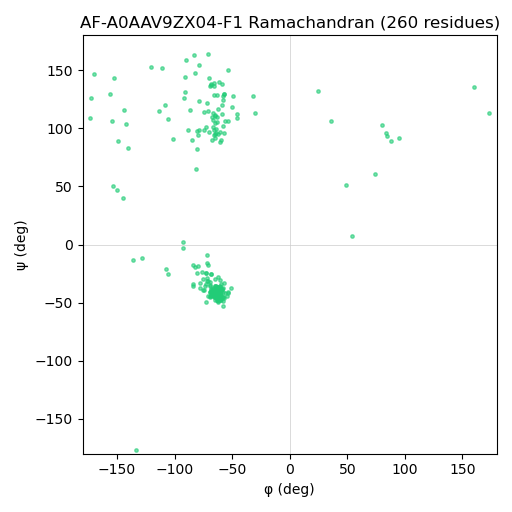CA . GLN A 1 104 ? -18.633 -10.968 27.232 1.00 88.31 104 GLN A CA 1
ATOM 804 C C . GLN A 1 104 ? -18.531 -9.445 27.320 1.00 88.31 104 GLN A C 1
ATOM 806 O O . GLN A 1 104 ? -17.509 -8.869 26.954 1.00 88.31 104 GLN A O 1
ATOM 811 N N . ALA A 1 105 ? -19.544 -8.789 27.888 1.00 85.62 105 ALA A N 1
ATOM 812 C CA . ALA A 1 105 ? -19.572 -7.326 27.985 1.00 85.62 105 ALA A CA 1
ATOM 813 C C . ALA A 1 105 ? -18.347 -6.744 28.718 1.00 85.62 105 ALA A C 1
ATOM 815 O O . ALA A 1 105 ? -17.866 -5.666 28.383 1.00 85.62 105 ALA A O 1
ATOM 816 N N . TRP A 1 106 ? -17.808 -7.457 29.710 1.00 87.38 106 TRP A N 1
ATOM 817 C CA . TRP A 1 106 ? -16.597 -7.026 30.409 1.00 87.38 106 TRP A CA 1
ATOM 818 C C . TRP A 1 106 ? -15.330 -7.174 29.546 1.00 87.38 106 TRP A C 1
ATOM 820 O O . TRP A 1 106 ? -14.429 -6.352 29.669 1.00 87.38 106 TRP A O 1
ATOM 830 N N . GLN A 1 107 ? -15.275 -8.162 28.643 1.00 91.00 107 GLN A N 1
ATOM 831 C CA . GLN A 1 107 ? -14.176 -8.317 27.681 1.00 91.00 107 GLN A CA 1
ATOM 832 C C . GLN A 1 107 ? -14.199 -7.187 26.654 1.00 91.00 107 GLN A C 1
ATOM 834 O O . GLN A 1 107 ? -13.151 -6.638 26.334 1.00 91.00 107 GLN A O 1
ATOM 839 N N . ASP A 1 108 ? -15.394 -6.805 26.190 1.00 92.19 108 ASP A N 1
ATOM 840 C CA . ASP A 1 108 ? -15.571 -5.662 25.290 1.00 92.19 108 ASP A CA 1
ATOM 841 C C . ASP A 1 108 ? -15.060 -4.361 25.941 1.00 92.19 108 ASP A C 1
ATOM 843 O O . ASP A 1 108 ? -14.377 -3.576 25.289 1.00 92.19 108 ASP A O 1
ATOM 847 N N . ARG A 1 109 ? -15.300 -4.153 27.247 1.00 87.56 109 ARG A N 1
ATOM 848 C CA . ARG A 1 109 ? -14.767 -2.987 27.982 1.00 87.56 109 ARG A CA 1
ATOM 849 C C . ARG A 1 109 ? -13.240 -2.968 28.029 1.00 87.56 109 ARG A C 1
ATOM 851 O O . ARG A 1 109 ? -12.648 -1.925 27.770 1.00 87.56 109 ARG A O 1
ATOM 858 N N . VAL A 1 110 ? -12.611 -4.105 28.337 1.00 91.94 110 VAL A N 1
ATOM 859 C CA . VAL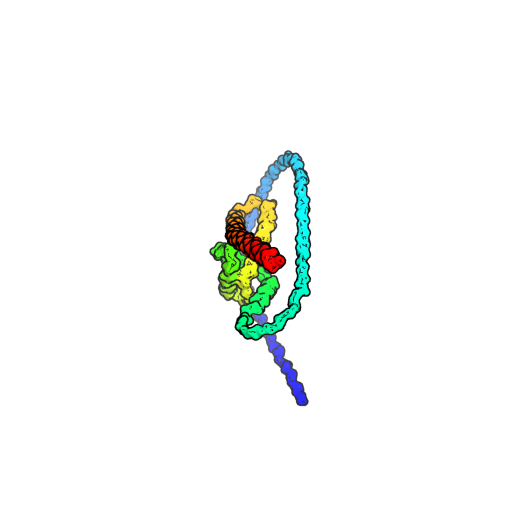 A 1 110 ? -11.141 -4.222 28.363 1.00 91.94 110 VAL A CA 1
ATOM 860 C C . VAL A 1 110 ? -10.561 -4.009 26.963 1.00 91.94 110 VAL A C 1
ATOM 862 O O . VAL A 1 110 ? -9.578 -3.291 26.817 1.00 91.94 110 VAL A O 1
ATOM 865 N N . LEU A 1 111 ? -11.199 -4.564 25.927 1.00 92.56 111 LEU A N 1
ATOM 866 C CA . LEU A 1 111 ? -10.803 -4.361 24.533 1.00 92.56 111 LEU A CA 1
ATOM 867 C C . LEU A 1 111 ? -10.811 -2.878 24.151 1.00 92.56 111 LEU A C 1
ATOM 869 O O . LEU A 1 111 ? -9.831 -2.396 23.594 1.00 92.56 111 LEU A O 1
ATOM 873 N N . VAL A 1 112 ? -11.888 -2.154 24.463 1.00 91.06 112 VAL A N 1
ATOM 874 C CA . VAL A 1 112 ? -11.994 -0.720 24.158 1.00 91.06 112 VAL A CA 1
ATOM 875 C C . VAL A 1 112 ? -10.942 0.083 24.927 1.00 91.06 112 VAL A C 1
ATOM 877 O O . VAL A 1 112 ? -10.290 0.944 24.343 1.00 91.06 112 VAL A O 1
ATOM 880 N N . GLN A 1 113 ? -10.722 -0.215 26.213 1.00 91.00 113 GLN A N 1
ATOM 881 C CA . GLN A 1 113 ? -9.685 0.447 27.013 1.00 91.00 113 GLN A CA 1
ATOM 882 C C . GLN A 1 113 ? -8.289 0.246 26.419 1.00 91.00 113 GLN A C 1
ATOM 884 O O . GLN A 1 113 ? -7.556 1.217 26.242 1.00 91.00 113 GLN A O 1
ATOM 889 N N . GLN A 1 114 ? -7.947 -0.993 26.064 1.00 92.44 114 GLN A N 1
ATOM 890 C CA . GLN A 1 114 ? -6.633 -1.312 25.518 1.00 92.44 114 GLN A CA 1
ATOM 891 C C . GLN A 1 114 ? -6.445 -0.735 24.110 1.00 92.44 114 GLN A C 1
ATOM 893 O O . GLN A 1 114 ? -5.398 -0.169 23.814 1.00 92.44 114 GLN A O 1
ATOM 898 N N . ALA A 1 115 ? -7.471 -0.801 23.258 1.00 90.00 115 ALA A N 1
ATOM 899 C CA . ALA A 1 115 ? -7.428 -0.193 21.931 1.00 90.00 115 ALA A CA 1
ATOM 900 C C . ALA A 1 115 ? -7.251 1.335 22.004 1.00 90.00 115 ALA A C 1
ATOM 902 O O . ALA A 1 115 ? -6.521 1.912 21.202 1.00 90.00 115 ALA A O 1
ATOM 903 N N . ASN A 1 116 ? -7.857 1.992 22.996 1.00 85.75 116 ASN A N 1
ATOM 904 C CA . ASN A 1 116 ? -7.660 3.424 23.218 1.00 85.75 116 ASN A CA 1
ATOM 905 C C . ASN A 1 116 ? -6.250 3.760 23.721 1.00 85.75 116 ASN A C 1
ATOM 907 O O . ASN A 1 116 ? -5.720 4.812 23.364 1.00 85.75 116 ASN A O 1
ATOM 911 N N . ALA A 1 117 ? -5.654 2.890 24.541 1.00 87.25 117 ALA A N 1
ATOM 912 C CA . ALA A 1 117 ? -4.306 3.081 25.068 1.00 87.25 117 ALA A CA 1
ATOM 913 C C . ALA A 1 117 ? -3.227 2.867 23.993 1.00 87.25 117 ALA A C 1
ATOM 915 O O . ALA A 1 117 ? -2.368 3.727 23.809 1.00 87.25 117 ALA A O 1
ATOM 916 N N . ASP A 1 118 ? -3.304 1.757 23.253 1.00 81.31 118 ASP A N 1
ATOM 917 C CA . ASP A 1 118 ? -2.245 1.327 22.330 1.00 81.31 118 ASP A CA 1
ATOM 918 C C . ASP A 1 118 ? -2.330 1.988 20.945 1.00 81.31 118 ASP A C 1
ATOM 920 O O . ASP A 1 118 ? -1.364 1.951 20.183 1.00 81.31 118 ASP A O 1
ATOM 924 N N . ARG A 1 119 ? -3.485 2.573 20.591 1.00 72.75 119 ARG A N 1
ATOM 925 C CA . ARG A 1 119 ? -3.794 3.082 19.239 1.00 72.75 119 ARG A CA 1
ATOM 926 C C . ARG A 1 119 ? -3.474 2.068 18.121 1.00 72.75 119 ARG A C 1
ATOM 928 O O . ARG A 1 119 ? -2.804 2.408 17.143 1.00 72.75 119 ARG A O 1
ATOM 935 N N . PRO A 1 120 ? -3.958 0.815 18.208 1.00 65.56 120 PRO A N 1
ATOM 936 C CA . PRO A 1 120 ? -3.566 -0.235 17.277 1.00 65.56 120 PRO A CA 1
ATOM 937 C C . PRO A 1 120 ? -4.161 -0.060 15.870 1.00 65.56 120 PRO A C 1
ATOM 939 O O . PRO A 1 120 ? -3.774 -0.780 14.953 1.00 65.56 120 PRO A O 1
ATOM 942 N N . VAL A 1 121 ? -5.087 0.887 15.668 1.00 59.69 121 VAL A N 1
ATOM 943 C CA . VAL A 1 121 ? -5.724 1.149 14.363 1.00 59.69 121 VAL A CA 1
ATOM 944 C C . VAL A 1 121 ? -4.682 1.498 13.296 1.00 59.69 121 VAL A C 1
ATOM 946 O O . VAL A 1 121 ? -4.762 0.983 12.184 1.00 59.69 121 VAL A O 1
ATOM 949 N N . LEU A 1 122 ? -3.637 2.237 13.675 1.00 60.97 122 LEU A N 1
ATOM 950 C CA . LEU A 1 122 ? -2.565 2.672 12.779 1.00 60.97 122 LEU A CA 1
ATOM 951 C C . LEU A 1 122 ? -1.614 1.553 12.327 1.00 60.97 122 LEU A C 1
ATOM 953 O O . LEU A 1 122 ? -0.840 1.755 11.395 1.00 60.97 122 LEU A O 1
ATOM 957 N N . ARG A 1 123 ? -1.600 0.382 12.983 1.00 73.81 123 ARG A N 1
ATOM 958 C CA . ARG A 1 123 ? -0.652 -0.699 12.654 1.00 73.81 123 ARG A CA 1
ATOM 959 C C . ARG A 1 123 ? -1.297 -2.068 12.805 1.00 73.81 123 ARG A C 1
ATOM 961 O O . ARG A 1 123 ? -1.575 -2.507 13.915 1.00 73.81 123 ARG A O 1
ATOM 968 N N . ALA A 1 124 ? -1.423 -2.811 11.704 1.00 74.62 124 ALA A N 1
ATOM 969 C CA . ALA A 1 124 ? -1.952 -4.180 11.717 1.00 74.62 124 ALA A CA 1
ATOM 970 C C . ALA A 1 124 ? -1.255 -5.086 12.759 1.00 74.62 124 ALA A C 1
ATOM 972 O O . ALA A 1 124 ? -1.920 -5.855 13.450 1.00 74.62 124 ALA A O 1
ATOM 973 N N . ALA A 1 125 ? 0.061 -4.925 12.940 1.00 79.81 125 ALA A N 1
ATOM 974 C CA . ALA A 1 125 ? 0.850 -5.671 13.922 1.00 79.81 125 ALA A CA 1
ATOM 975 C C . ALA A 1 125 ? 0.532 -5.321 15.392 1.00 79.81 125 ALA A C 1
ATOM 977 O O . ALA A 1 125 ? 0.711 -6.161 16.273 1.00 79.81 125 ALA A O 1
ATOM 978 N N . ALA A 1 126 ? 0.029 -4.114 15.679 1.00 87.06 126 ALA A N 1
ATOM 979 C CA . ALA A 1 126 ? -0.274 -3.684 17.046 1.00 87.06 126 ALA A CA 1
ATOM 980 C C . ALA A 1 126 ? -1.453 -4.458 17.654 1.00 87.06 126 ALA A C 1
ATOM 982 O O . ALA A 1 126 ? -1.502 -4.659 18.866 1.00 87.06 126 ALA A O 1
ATOM 983 N N . TRP A 1 127 ? -2.355 -4.983 16.818 1.00 89.88 127 TRP A N 1
ATOM 984 C CA . TRP A 1 127 ? -3.485 -5.791 17.277 1.00 89.88 127 TRP A CA 1
ATOM 985 C C . TRP A 1 127 ? -3.067 -7.077 17.987 1.00 89.88 127 TRP A C 1
ATOM 987 O O . TRP A 1 127 ? -3.804 -7.538 18.857 1.00 89.88 127 TRP A O 1
ATOM 997 N N . ASN A 1 128 ? -1.903 -7.643 17.657 1.00 92.12 128 ASN A N 1
ATOM 998 C CA . ASN A 1 128 ? -1.377 -8.808 18.369 1.00 92.12 128 ASN A CA 1
ATOM 999 C C . ASN A 1 128 ? -0.949 -8.428 19.792 1.00 92.12 128 ASN A C 1
ATOM 1001 O O . ASN A 1 128 ? -1.366 -9.088 20.737 1.00 92.12 128 ASN A O 1
ATOM 1005 N N . GLY A 1 129 ? -0.257 -7.296 19.964 1.00 91.69 129 GLY A N 1
ATOM 1006 C CA . GLY A 1 129 ? 0.091 -6.775 21.291 1.00 91.69 129 GLY A CA 1
ATOM 1007 C C . GLY A 1 129 ? -1.143 -6.438 22.136 1.00 91.69 129 GLY A C 1
ATOM 1008 O O . GLY A 1 129 ? -1.226 -6.820 23.303 1.00 91.69 129 GLY A O 1
ATOM 1009 N N . THR A 1 130 ? -2.156 -5.810 21.531 1.00 91.50 130 THR A N 1
ATOM 1010 C CA . THR A 1 130 ? -3.444 -5.551 22.193 1.00 91.50 130 THR A CA 1
ATOM 1011 C C . THR A 1 130 ? -4.136 -6.858 22.591 1.00 91.50 130 THR A C 1
ATOM 1013 O O . THR A 1 130 ? -4.670 -6.964 23.696 1.00 91.50 130 THR A O 1
ATOM 1016 N N . ALA A 1 131 ? -4.122 -7.876 21.724 1.00 93.94 131 ALA A N 1
ATOM 1017 C CA . ALA A 1 131 ? -4.676 -9.186 22.045 1.00 93.94 131 ALA A CA 1
ATOM 1018 C C . ALA A 1 131 ? -3.935 -9.844 23.214 1.00 93.94 131 ALA A C 1
ATOM 1020 O O . ALA A 1 131 ? -4.592 -10.341 24.125 1.00 93.94 131 ALA A O 1
ATOM 1021 N N . ASP A 1 132 ? -2.607 -9.777 23.256 1.00 94.81 132 ASP A N 1
ATOM 1022 C CA . ASP A 1 132 ? -1.806 -10.315 24.357 1.00 94.81 132 ASP A CA 1
ATOM 1023 C C . ASP A 1 132 ? -2.096 -9.605 25.684 1.00 94.81 132 ASP A C 1
ATOM 1025 O O . ASP A 1 132 ? -2.308 -10.263 26.706 1.00 94.81 132 ASP A O 1
ATOM 1029 N N . ALA A 1 133 ? -2.208 -8.274 25.675 1.00 93.62 133 ALA A N 1
ATOM 1030 C CA . ALA A 1 133 ? -2.573 -7.489 26.855 1.00 93.62 133 ALA A CA 1
ATOM 1031 C C . ALA A 1 133 ? -3.983 -7.835 27.372 1.00 93.62 133 ALA A C 1
ATOM 1033 O O . ALA A 1 133 ? -4.202 -8.008 28.579 1.00 93.62 133 ALA A O 1
ATOM 1034 N N . ILE A 1 134 ? -4.944 -8.007 26.460 1.00 92.69 134 ILE A N 1
ATOM 1035 C CA . ILE A 1 134 ? -6.298 -8.469 26.783 1.00 92.69 134 ILE A CA 1
ATOM 1036 C C . ILE A 1 134 ? -6.249 -9.886 27.356 1.00 92.69 134 ILE A C 1
ATOM 1038 O O . ILE A 1 134 ? -6.838 -10.143 28.406 1.00 92.69 134 ILE A O 1
ATOM 1042 N N . ASN A 1 135 ? -5.515 -10.795 26.715 1.00 94.44 135 ASN A N 1
ATOM 1043 C CA . ASN A 1 135 ? -5.381 -12.180 27.146 1.00 94.44 135 ASN A CA 1
ATOM 1044 C C . ASN A 1 135 ? -4.753 -12.265 28.550 1.00 94.44 135 ASN A C 1
ATOM 1046 O O . ASN A 1 135 ? -5.222 -13.044 29.381 1.00 94.44 135 ASN A O 1
ATOM 1050 N N . ALA A 1 136 ? -3.767 -11.414 28.849 1.00 94.75 136 ALA A N 1
ATOM 1051 C CA . ALA A 1 136 ? -3.137 -11.292 30.164 1.00 94.75 136 ALA A CA 1
ATOM 1052 C C . ALA A 1 136 ? -4.069 -10.694 31.233 1.00 94.75 136 ALA A C 1
ATOM 1054 O O . ALA A 1 136 ? -3.979 -11.038 32.411 1.00 94.75 136 ALA A O 1
ATOM 1055 N N . THR A 1 137 ? -4.972 -9.794 30.849 1.00 93.56 137 THR A N 1
ATOM 1056 C CA . THR A 1 137 ? -5.974 -9.229 31.767 1.00 93.56 137 THR A CA 1
ATOM 1057 C C . THR A 1 137 ? -7.081 -10.240 32.059 1.00 93.56 137 THR A C 1
ATOM 1059 O O . THR A 1 137 ? -7.536 -10.388 33.197 1.00 93.56 137 THR A O 1
ATOM 1062 N N . ILE A 1 138 ? -7.493 -10.984 31.035 1.00 89.75 138 ILE A N 1
ATOM 1063 C CA . ILE A 1 138 ? -8.531 -12.004 31.136 1.00 89.75 138 ILE A CA 1
ATOM 1064 C C . ILE A 1 138 ? -8.040 -13.198 31.947 1.00 89.75 138 ILE A C 1
ATOM 1066 O O . ILE A 1 138 ? -8.777 -13.676 32.802 1.00 89.75 138 ILE A O 1
ATOM 1070 N N . SER A 1 139 ? -6.794 -13.638 31.766 1.00 92.31 139 SER A N 1
ATOM 1071 C CA . SER A 1 139 ? -6.234 -14.738 32.558 1.00 92.31 139 SER A CA 1
ATOM 1072 C C . SER A 1 139 ? -6.190 -14.432 34.060 1.00 92.31 139 SER A C 1
ATOM 1074 O O . SER A 1 139 ? -6.364 -15.339 34.868 1.00 92.31 139 SER A O 1
ATOM 1076 N N . LYS A 1 140 ? -6.031 -13.158 34.447 1.00 93.56 140 LYS A N 1
ATOM 1077 C CA . LYS A 1 140 ? -6.064 -12.714 35.853 1.00 93.56 140 LYS A CA 1
ATOM 1078 C C . LYS A 1 140 ? -7.470 -12.669 36.452 1.00 93.56 140 LYS A C 1
ATOM 1080 O O . LYS A 1 140 ? -7.620 -12.795 37.662 1.00 93.56 140 LYS A O 1
ATOM 1085 N N . THR A 1 141 ? -8.487 -12.424 35.629 1.00 89.62 141 THR A N 1
ATOM 1086 C CA . THR A 1 141 ? -9.860 -12.138 36.083 1.00 89.62 141 THR A CA 1
ATOM 1087 C C . THR A 1 141 ? -10.821 -13.305 35.879 1.00 89.62 141 THR A C 1
ATOM 1089 O O . THR A 1 141 ? -11.817 -13.416 36.593 1.00 89.62 141 THR A O 1
ATOM 1092 N N . ALA A 1 142 ? -10.549 -14.188 34.920 1.00 86.00 142 ALA A N 1
ATOM 1093 C CA . ALA A 1 142 ? -11.446 -15.271 34.560 1.00 86.00 142 ALA A CA 1
ATOM 1094 C C . ALA A 1 142 ? -11.351 -16.441 35.546 1.00 86.00 142 ALA A C 1
ATOM 1096 O O . ALA A 1 142 ? -10.309 -17.061 35.724 1.00 86.00 142 ALA A O 1
ATOM 1097 N N . THR A 1 143 ? -12.492 -16.802 36.135 1.00 88.19 143 THR A N 1
ATOM 1098 C CA . THR A 1 143 ? -12.644 -18.024 36.946 1.00 88.19 143 THR A CA 1
ATOM 1099 C C . THR A 1 143 ? -12.824 -19.282 36.084 1.00 88.19 143 THR A C 1
ATOM 1101 O O . THR A 1 143 ? -12.651 -20.399 36.563 1.00 88.19 143 THR A O 1
ATOM 1104 N N . HIS A 1 144 ? -13.191 -19.120 34.811 1.00 80.38 144 HIS A N 1
ATOM 1105 C CA . HIS A 1 144 ? -13.508 -20.213 33.891 1.00 80.38 144 HIS A CA 1
ATOM 1106 C C . HIS A 1 144 ? -12.459 -20.353 32.782 1.00 80.38 144 HIS A C 1
ATOM 1108 O O . HIS A 1 144 ? -11.858 -19.348 32.395 1.00 80.38 144 HIS A O 1
ATOM 1114 N N . PRO A 1 145 ? -12.269 -21.572 32.231 1.00 81.56 145 PRO A N 1
ATOM 1115 C CA . PRO A 1 145 ? -11.399 -21.779 31.082 1.00 81.56 145 PRO A CA 1
ATOM 1116 C C . PRO A 1 145 ? -11.886 -20.916 29.921 1.00 81.56 145 PRO A C 1
ATOM 1118 O O . PRO A 1 145 ? -13.051 -20.977 29.521 1.00 81.56 145 PRO A O 1
ATOM 1121 N N . TRP A 1 146 ? -10.989 -20.084 29.409 1.00 84.44 146 TRP A N 1
ATOM 1122 C CA . TRP A 1 146 ? -11.280 -19.134 28.349 1.00 84.44 146 TRP A CA 1
ATOM 1123 C C . TRP A 1 146 ? -10.382 -19.413 27.140 1.00 84.44 146 TRP A C 1
ATOM 1125 O O . TRP A 1 146 ? -9.280 -19.946 27.283 1.00 84.44 146 TRP A O 1
ATOM 1135 N N . SER A 1 147 ? -10.862 -19.061 25.949 1.00 87.31 147 SER A N 1
ATOM 1136 C CA . SER A 1 147 ? -10.096 -19.208 24.711 1.00 87.31 147 SER A CA 1
ATOM 1137 C C . SER A 1 147 ? -9.315 -17.924 24.420 1.00 87.31 147 SER A C 1
ATOM 1139 O O . SER A 1 147 ? -9.946 -16.867 24.345 1.00 87.31 147 SER A O 1
ATOM 1141 N N . PRO A 1 148 ? -7.987 -17.997 24.220 1.00 90.75 148 PRO A N 1
ATOM 1142 C CA . PRO A 1 148 ? -7.181 -16.830 23.876 1.00 90.75 148 PRO A CA 1
ATOM 1143 C C . PRO A 1 148 ? -7.671 -16.192 22.572 1.00 90.75 148 PRO A C 1
ATOM 1145 O O . PRO A 1 148 ? -8.001 -16.888 21.606 1.00 90.75 148 PRO A O 1
ATOM 1148 N N . ARG A 1 149 ? -7.732 -14.858 22.543 1.00 91.06 149 ARG A N 1
ATOM 1149 C CA . ARG A 1 149 ? -8.144 -14.097 21.356 1.00 91.06 149 ARG A CA 1
ATOM 1150 C C . ARG A 1 149 ? -6.926 -13.759 20.514 1.00 91.06 149 ARG A C 1
ATOM 1152 O O . ARG A 1 149 ? -5.863 -13.467 21.055 1.00 91.06 149 ARG A O 1
ATOM 1159 N N . SER A 1 150 ? -7.110 -13.776 19.198 1.00 93.25 150 SER A N 1
ATOM 1160 C CA . SER A 1 150 ? -6.131 -13.260 18.241 1.00 93.25 150 SER A CA 1
ATOM 1161 C C . SER A 1 150 ? -6.375 -11.777 17.944 1.00 93.25 150 SER A C 1
ATOM 1163 O O . SER A 1 150 ? -7.497 -11.279 18.100 1.00 93.25 150 SER A O 1
ATOM 1165 N N . GLY A 1 151 ? -5.343 -11.074 17.464 1.00 92.06 151 GLY A N 1
ATOM 1166 C CA . GLY A 1 151 ? -5.436 -9.659 17.089 1.00 92.06 151 GLY A CA 1
ATOM 1167 C C . GLY A 1 151 ? -6.528 -9.381 16.055 1.00 92.06 151 GLY A C 1
ATOM 1168 O O . GLY A 1 151 ? -7.326 -8.456 16.220 1.00 92.06 151 GLY A O 1
ATOM 1169 N N . GLY A 1 152 ? -6.658 -10.250 15.048 1.00 90.25 152 GLY A N 1
ATOM 1170 C CA . GLY A 1 152 ? -7.729 -10.160 14.050 1.00 90.25 152 GLY A CA 1
ATOM 1171 C C . GLY A 1 152 ? -9.135 -10.250 14.659 1.00 90.25 152 GLY A C 1
ATOM 1172 O O . GLY A 1 152 ? -10.032 -9.498 14.268 1.00 90.25 152 GLY A O 1
ATOM 1173 N N . ALA A 1 153 ? -9.333 -11.110 15.666 1.00 91.25 153 ALA A N 1
ATOM 1174 C CA . ALA A 1 153 ? -10.613 -11.227 16.364 1.00 91.25 153 ALA A CA 1
ATOM 1175 C C . ALA A 1 153 ? -10.936 -9.973 17.195 1.00 91.25 153 ALA A C 1
ATOM 1177 O O . ALA A 1 153 ? -12.081 -9.514 17.181 1.00 91.25 153 ALA A O 1
ATOM 1178 N N . CYS A 1 154 ? -9.936 -9.397 17.873 1.00 92.25 154 CYS A N 1
ATOM 1179 C CA . CYS A 1 154 ? -10.068 -8.133 18.602 1.00 92.25 154 CYS A CA 1
ATOM 1180 C C . CYS A 1 154 ? -10.453 -6.981 17.662 1.00 92.25 154 CYS A C 1
ATOM 1182 O O . CYS A 1 154 ? -11.430 -6.279 17.929 1.00 92.25 154 CYS A O 1
ATOM 1184 N N . ARG A 1 155 ? -9.763 -6.844 16.520 1.00 91.81 155 ARG A N 1
ATOM 1185 C CA . ARG A 1 155 ? -10.059 -5.819 15.506 1.00 91.81 155 ARG A CA 1
ATOM 1186 C C . ARG A 1 155 ? -11.491 -5.936 14.988 1.00 91.81 155 ARG A C 1
ATOM 1188 O O . ARG A 1 155 ? -12.257 -4.975 15.041 1.00 91.81 155 ARG A O 1
ATOM 1195 N N . LYS A 1 156 ? -11.885 -7.134 14.538 1.00 90.56 156 LYS A N 1
ATOM 1196 C CA . LYS A 1 156 ? -13.233 -7.390 14.002 1.00 90.56 156 LYS A CA 1
ATOM 1197 C C . LYS A 1 156 ? -14.320 -7.128 15.045 1.00 90.56 156 LYS A C 1
ATOM 1199 O O . LYS A 1 156 ? -15.397 -6.640 14.703 1.00 90.56 156 LYS A O 1
ATOM 1204 N N . ARG A 1 157 ? -14.057 -7.432 16.321 1.00 92.25 157 ARG A N 1
ATOM 1205 C CA . ARG A 1 157 ? -14.993 -7.137 17.410 1.00 92.25 157 ARG A CA 1
ATOM 1206 C C . ARG A 1 157 ? -15.119 -5.640 17.668 1.00 92.25 157 ARG A C 1
ATOM 1208 O O . ARG A 1 157 ? -16.250 -5.179 17.792 1.00 92.25 157 ARG A O 1
ATOM 1215 N N . LEU A 1 158 ? -14.013 -4.898 17.720 1.00 90.88 158 LEU A N 1
ATOM 1216 C CA . LEU A 1 158 ? -14.054 -3.454 17.952 1.00 90.88 158 LEU A CA 1
ATOM 1217 C C . LEU A 1 158 ? -14.846 -2.740 16.851 1.00 90.88 158 LEU A C 1
ATOM 1219 O O . LEU A 1 158 ? -15.728 -1.950 17.165 1.00 90.88 158 LEU A O 1
ATOM 1223 N N . LEU A 1 159 ? -14.625 -3.094 15.581 1.00 89.81 159 LEU A N 1
ATOM 1224 C CA . LEU A 1 159 ? -15.401 -2.548 14.459 1.00 89.81 159 LEU A CA 1
ATOM 1225 C C . LEU A 1 159 ? -16.908 -2.807 14.614 1.00 89.81 159 LEU A C 1
ATOM 1227 O O . LEU A 1 159 ? -17.726 -1.917 14.386 1.00 89.81 159 LEU A O 1
ATOM 1231 N N . ARG A 1 160 ? -17.297 -4.003 15.076 1.00 91.06 160 ARG A N 1
ATOM 1232 C CA . ARG A 1 160 ? -18.704 -4.318 15.390 1.00 91.06 160 ARG A CA 1
ATOM 1233 C C . ARG A 1 160 ? -19.260 -3.494 16.552 1.00 91.06 160 ARG A C 1
ATOM 1235 O O . ARG A 1 160 ? -20.439 -3.161 16.544 1.00 91.06 160 ARG A O 1
ATOM 1242 N N . LEU A 1 161 ? -18.444 -3.194 17.562 1.00 89.62 161 LEU A N 1
ATOM 1243 C CA . LEU A 1 161 ? -18.858 -2.339 18.677 1.00 89.62 161 LEU A CA 1
ATOM 1244 C C . LEU A 1 161 ? -19.067 -0.899 18.207 1.00 89.62 161 LEU A C 1
ATOM 1246 O O . LEU A 1 161 ? -20.093 -0.316 18.530 1.00 89.62 161 LEU A O 1
ATOM 1250 N N . VAL A 1 162 ? -18.146 -0.366 17.400 1.00 88.56 162 VAL A N 1
ATOM 1251 C CA . VAL A 1 162 ? -18.244 0.985 16.831 1.00 88.56 162 VAL A CA 1
ATOM 1252 C C . VAL A 1 162 ? -19.474 1.112 15.931 1.00 88.56 162 VAL A C 1
ATOM 1254 O O . VAL A 1 162 ? -20.264 2.030 16.108 1.00 88.56 162 VAL A O 1
ATOM 1257 N N . THR A 1 163 ? -19.695 0.166 15.016 1.00 88.06 163 THR A N 1
ATOM 1258 C CA . THR A 1 163 ? -20.872 0.171 14.121 1.00 88.06 163 THR A CA 1
ATOM 1259 C C . THR A 1 163 ? -22.188 0.058 14.885 1.00 88.06 163 THR A C 1
ATOM 1261 O O . THR A 1 163 ? -23.105 0.841 14.647 1.00 88.06 163 THR A O 1
ATOM 1264 N N . LYS A 1 164 ? -22.285 -0.869 15.848 1.00 87.50 164 LYS A N 1
ATOM 1265 C CA . LYS A 1 164 ? -23.477 -0.990 16.696 1.00 87.50 164 LYS A CA 1
ATOM 1266 C C . LYS A 1 164 ? -23.730 0.291 17.488 1.00 87.50 164 LYS A C 1
ATOM 1268 O O . LYS A 1 164 ? -24.876 0.706 17.610 1.00 87.50 164 LYS A O 1
ATOM 1273 N N . PHE A 1 165 ? -22.671 0.904 18.006 1.00 82.62 165 PHE A N 1
ATOM 1274 C CA . PHE A 1 165 ? -22.775 2.147 18.748 1.00 82.62 165 PHE A CA 1
ATOM 1275 C C . PHE A 1 165 ? -23.296 3.282 17.859 1.00 82.62 165 PHE A C 1
ATOM 1277 O O . PHE A 1 165 ? -24.265 3.927 18.238 1.00 82.62 165 PHE A O 1
ATOM 1284 N N . LYS A 1 166 ? -22.745 3.460 16.649 1.00 82.19 166 LYS A N 1
ATOM 1285 C CA . LYS A 1 166 ? -23.247 4.445 15.673 1.00 82.19 166 LYS A CA 1
ATOM 1286 C C . LYS A 1 166 ? -24.750 4.267 15.410 1.00 82.19 166 LYS A C 1
ATOM 1288 O O . LYS A 1 166 ? -25.495 5.237 15.375 1.00 82.19 166 LYS A O 1
ATOM 1293 N N . ALA A 1 167 ? -25.219 3.022 15.307 1.00 83.25 167 ALA A N 1
ATOM 1294 C CA . ALA A 1 167 ? -26.640 2.718 15.123 1.00 83.25 167 ALA A CA 1
ATOM 1295 C C . ALA A 1 167 ? -27.514 2.942 16.379 1.00 83.25 167 ALA A C 1
ATOM 1297 O O . ALA A 1 167 ? -28.730 3.095 16.262 1.00 83.25 167 ALA A O 1
ATOM 1298 N N . GLU A 1 168 ? -26.941 2.897 17.585 1.00 79.81 168 GLU A N 1
ATOM 1299 C CA . GLU A 1 168 ? -27.638 3.225 18.838 1.00 79.81 168 GLU A CA 1
ATOM 1300 C C . GLU A 1 168 ? -27.641 4.742 19.095 1.00 79.81 168 GLU A C 1
ATOM 1302 O O . GLU A 1 168 ? -28.634 5.272 19.588 1.00 79.81 168 GLU A O 1
ATOM 1307 N N . GLU A 1 169 ? -26.581 5.453 18.706 1.00 72.00 169 GLU A N 1
ATOM 1308 C CA . GLU A 1 169 ? -26.474 6.911 18.780 1.00 72.00 169 GLU A CA 1
ATOM 1309 C C . GLU A 1 169 ? -27.527 7.594 17.912 1.00 72.00 169 GLU A C 1
ATOM 1311 O O . GLU A 1 169 ? -28.249 8.450 18.414 1.00 72.00 169 GLU A O 1
ATOM 1316 N N . THR A 1 170 ? -27.717 7.149 16.665 1.00 69.31 170 THR A N 1
ATOM 1317 C CA . THR A 1 170 ? -28.774 7.681 15.786 1.00 69.31 170 THR A CA 1
ATOM 1318 C C . THR A 1 170 ? -30.173 7.500 16.379 1.00 69.31 170 THR A C 1
ATOM 1320 O O . THR A 1 170 ? -31.021 8.379 16.240 1.00 69.31 170 THR A O 1
ATOM 1323 N N . LYS A 1 171 ? -30.410 6.409 17.120 1.00 69.81 171 LYS A N 1
ATOM 1324 C CA . LYS A 1 171 ? -31.673 6.172 17.842 1.00 69.81 171 LYS A CA 1
ATOM 1325 C C . LYS A 1 171 ? -31.794 7.028 19.107 1.00 69.81 171 LYS A C 1
ATOM 1327 O O . LYS A 1 171 ? -32.870 7.536 19.402 1.00 69.81 171 LYS A O 1
ATOM 1332 N N . SER A 1 172 ? -30.703 7.211 19.852 1.00 57.84 172 SER A N 1
ATOM 1333 C CA . SER A 1 172 ? -30.668 8.034 21.070 1.00 57.84 172 SER A CA 1
ATOM 1334 C C . SER A 1 172 ? -30.817 9.529 20.770 1.00 57.84 172 SER A C 1
ATOM 1336 O O . SER A 1 172 ? -31.479 10.244 21.531 1.00 57.84 172 SER A O 1
ATOM 1338 N N . LEU A 1 173 ? -30.248 9.987 19.649 1.00 58.16 173 LEU A N 1
ATOM 1339 C CA . LEU A 1 173 ? -30.372 11.355 19.143 1.00 58.16 173 LEU A CA 1
ATOM 1340 C C . LEU A 1 173 ? -31.844 11.710 18.892 1.00 58.16 173 LEU A C 1
ATOM 1342 O O . LEU A 1 173 ? -32.283 12.802 19.238 1.00 58.16 173 LEU A O 1
ATOM 1346 N N . GLN A 1 174 ? -32.625 10.751 18.388 1.00 60.44 174 GLN A N 1
ATOM 1347 C CA . GLN A 1 174 ? -34.065 10.911 18.183 1.00 60.44 174 GLN A CA 1
ATOM 1348 C C . GLN A 1 174 ? -34.872 10.903 19.490 1.00 60.44 174 GLN A C 1
ATOM 1350 O O . GLN A 1 174 ? -35.973 11.447 19.524 1.00 60.44 174 GLN A O 1
ATOM 1355 N N . GLN A 1 175 ? -34.363 10.290 20.567 1.00 52.97 175 GLN A N 1
ATOM 1356 C CA . GLN A 1 175 ? -35.197 9.935 21.719 1.00 52.97 175 GLN A CA 1
ATOM 1357 C C . GLN A 1 175 ? -34.996 10.786 22.982 1.00 52.97 175 GLN A C 1
ATOM 1359 O O . GLN A 1 175 ? -35.900 10.806 23.817 1.00 52.97 175 GLN A O 1
ATOM 1364 N N . THR A 1 176 ? -33.867 11.489 23.165 1.00 54.19 176 THR A N 1
ATOM 1365 C CA . THR A 1 176 ? -33.566 12.057 24.503 1.00 54.19 176 THR A CA 1
ATOM 1366 C C . THR A 1 176 ? -33.044 13.490 24.589 1.00 54.19 176 THR A C 1
ATOM 1368 O O . THR A 1 176 ? -33.064 14.031 25.692 1.00 54.19 176 THR A O 1
ATOM 1371 N N . GLY A 1 177 ? -32.605 14.136 23.503 1.00 55.97 177 GLY A N 1
ATOM 1372 C CA . GLY A 1 177 ? -32.234 15.567 23.494 1.00 55.97 177 GLY A CA 1
ATOM 1373 C C . GLY A 1 177 ? -31.194 16.044 24.536 1.00 55.97 177 GLY A C 1
ATOM 1374 O O . GLY A 1 177 ? -30.997 17.245 24.677 1.00 55.97 177 GLY A O 1
ATOM 1375 N N . LYS A 1 178 ? -30.555 15.142 25.299 1.00 55.25 178 LYS A N 1
ATOM 1376 C CA . LYS A 1 178 ? -29.586 15.427 26.375 1.00 55.25 178 LYS A CA 1
ATOM 1377 C C . LYS A 1 178 ? -28.565 14.292 26.476 1.00 55.25 178 LYS A C 1
ATOM 1379 O O . LYS A 1 178 ? -28.767 13.337 27.224 1.00 55.25 178 LYS A O 1
ATOM 1384 N N . SER A 1 179 ? -27.471 14.385 25.725 1.00 52.66 179 SER A N 1
ATOM 1385 C CA . SER A 1 179 ? -26.338 13.452 25.828 1.00 52.66 179 SER A CA 1
ATOM 1386 C C . SER A 1 179 ? -25.020 14.095 25.377 1.00 52.66 179 SER A C 1
ATOM 1388 O O . SER A 1 179 ? -24.315 13.545 24.534 1.00 52.66 179 SER A O 1
ATOM 1390 N N . GLU A 1 180 ? -24.694 15.274 25.905 1.00 58.97 180 GLU A N 1
ATOM 1391 C CA . GLU A 1 180 ? -23.530 16.050 25.444 1.00 58.97 180 GLU A CA 1
ATOM 1392 C C . GLU A 1 180 ? -22.182 15.362 25.761 1.00 58.97 180 GLU A C 1
ATOM 1394 O O . GLU A 1 180 ? -21.314 15.307 24.899 1.00 58.97 180 GLU A O 1
ATOM 1399 N N . GLU A 1 181 ? -22.017 14.705 26.915 1.00 55.84 181 GLU A N 1
ATOM 1400 C CA . GLU A 1 181 ? -20.689 14.191 27.322 1.00 55.84 181 GLU A CA 1
ATOM 1401 C C . GLU A 1 181 ? -20.244 12.890 26.624 1.00 55.84 181 GLU A C 1
ATOM 1403 O O . GLU A 1 181 ? -19.055 12.683 26.380 1.00 55.84 181 GLU A O 1
ATOM 1408 N N . ILE A 1 182 ? -21.171 11.982 26.289 1.00 58.28 182 ILE A N 1
ATOM 1409 C CA . ILE A 1 182 ? -20.816 10.748 25.556 1.00 58.28 182 ILE A CA 1
ATOM 1410 C C . ILE A 1 182 ? -20.484 11.090 24.096 1.00 58.28 182 ILE A C 1
ATOM 1412 O O . ILE A 1 182 ? -19.565 10.501 23.529 1.00 58.28 182 ILE A O 1
ATOM 1416 N N . SER A 1 183 ? -21.174 12.090 23.538 1.00 64.12 183 SER A N 1
ATOM 1417 C CA . SER A 1 183 ? -20.965 12.596 22.180 1.00 64.12 183 SER A CA 1
ATOM 1418 C C . SER A 1 183 ? -19.530 13.090 21.963 1.00 64.12 183 SER A C 1
ATOM 1420 O O . SER A 1 183 ? -18.884 12.691 20.998 1.00 64.12 183 SER A O 1
ATOM 1422 N N . GLU A 1 184 ? -18.960 13.857 22.900 1.00 72.44 184 GLU A N 1
ATOM 1423 C CA . GLU A 1 184 ? -17.605 14.417 22.749 1.00 72.44 184 GLU A CA 1
ATOM 1424 C C . GLU A 1 184 ? -16.505 13.351 22.629 1.00 72.44 184 GLU A C 1
ATOM 1426 O O . GLU A 1 184 ? -15.605 13.443 21.783 1.00 72.44 184 GLU A O 1
ATOM 1431 N N . PHE A 1 185 ? -16.571 12.303 23.455 1.00 71.31 185 PHE A N 1
ATOM 1432 C CA . PHE A 1 185 ? -15.584 11.222 23.422 1.00 71.31 185 PHE A CA 1
ATOM 1433 C C . PHE A 1 185 ? -15.602 10.476 22.080 1.00 71.31 185 PHE A C 1
ATOM 1435 O O . PHE A 1 185 ? -14.563 10.066 21.558 1.00 71.31 185 PHE A O 1
ATOM 1442 N N . LEU A 1 186 ? -16.785 10.312 21.501 1.00 68.12 186 LEU A N 1
ATOM 1443 C CA . LEU A 1 186 ? -16.977 9.568 20.264 1.00 68.12 186 LEU A CA 1
ATOM 1444 C C . LEU A 1 186 ? -16.712 10.415 19.038 1.00 68.12 186 LEU A C 1
ATOM 1446 O O . LEU A 1 186 ? -16.106 9.921 18.093 1.00 68.12 186 LEU A O 1
ATOM 1450 N N . HIS A 1 187 ? -17.065 11.695 19.094 1.00 77.50 187 HIS A N 1
ATOM 1451 C CA . HIS A 1 187 ? -16.623 12.688 18.132 1.00 77.50 187 HIS A CA 1
ATOM 1452 C C . HIS A 1 187 ? -15.093 12.687 18.041 1.00 77.50 187 HIS A C 1
ATOM 1454 O O . HIS A 1 187 ? -14.528 12.594 16.955 1.00 77.50 187 HIS A O 1
ATOM 1460 N N . THR A 1 188 ? -14.413 12.627 19.191 1.00 77.62 188 THR A N 1
ATOM 1461 C CA . THR A 1 188 ? -12.952 12.494 19.243 1.00 77.62 188 THR A CA 1
ATOM 1462 C C . THR A 1 188 ? -12.459 11.189 18.608 1.00 77.62 188 THR A C 1
ATOM 1464 O O . THR A 1 188 ? -11.430 11.189 17.933 1.00 77.62 188 THR A O 1
ATOM 1467 N N . LEU A 1 189 ? -13.155 10.064 18.807 1.00 77.44 189 LEU A N 1
ATOM 1468 C CA . LEU A 1 189 ? -12.802 8.798 18.151 1.00 77.44 189 LEU A CA 1
ATOM 1469 C C . LEU A 1 189 ? -13.043 8.834 16.640 1.00 77.44 189 LEU A C 1
ATOM 1471 O O . LEU A 1 189 ? -12.232 8.288 15.900 1.00 77.44 189 LEU A O 1
ATOM 1475 N N . ASN A 1 190 ? -14.115 9.475 16.180 1.00 79.19 190 ASN A N 1
ATOM 1476 C CA . ASN A 1 190 ? -14.451 9.547 14.764 1.00 79.19 190 ASN A CA 1
ATOM 1477 C C . ASN A 1 190 ? -13.472 10.460 14.011 1.00 79.19 190 ASN A C 1
ATOM 1479 O O . ASN A 1 190 ? -12.909 10.019 13.017 1.00 79.19 190 ASN A O 1
ATOM 1483 N N . ILE A 1 191 ? -13.144 11.635 14.568 1.00 84.81 191 ILE A N 1
ATOM 1484 C CA . ILE A 1 191 ? -12.078 12.509 14.043 1.00 84.81 191 ILE A CA 1
ATOM 1485 C C . ILE A 1 191 ? -10.764 11.735 13.907 1.00 84.81 191 ILE A C 1
ATOM 1487 O O . ILE A 1 191 ? -10.048 11.874 12.921 1.00 84.81 191 ILE A O 1
ATOM 1491 N N . ARG A 1 192 ? -10.427 10.902 14.898 1.00 76.75 192 ARG A N 1
ATOM 1492 C CA . ARG A 1 192 ? -9.196 10.104 14.850 1.00 76.75 192 ARG A CA 1
ATOM 1493 C C . ARG A 1 192 ? -9.234 9.033 13.769 1.00 76.75 192 ARG A C 1
ATOM 1495 O O . ARG A 1 192 ? -8.230 8.840 13.100 1.00 76.75 192 ARG A O 1
ATOM 1502 N N . LEU A 1 193 ? -10.361 8.345 13.595 1.00 80.12 193 LEU A N 1
ATOM 1503 C CA . LEU A 1 193 ? -10.503 7.358 12.523 1.00 80.12 193 LEU A CA 1
ATOM 1504 C C . LEU A 1 193 ? -10.385 8.012 11.144 1.00 80.12 193 LEU A C 1
ATOM 1506 O O . LEU A 1 193 ? -9.698 7.469 10.289 1.00 80.12 193 LEU A O 1
ATOM 1510 N N . GLU A 1 194 ? -10.985 9.187 10.961 1.00 84.69 194 GLU A N 1
ATOM 1511 C CA . GLU A 1 194 ? -10.883 9.961 9.719 1.00 84.69 194 GLU A CA 1
ATOM 1512 C C . GLU A 1 194 ? -9.438 10.409 9.449 1.00 84.69 194 GLU A C 1
ATOM 1514 O O . GLU A 1 194 ? -8.945 10.272 8.332 1.00 84.69 194 GLU A O 1
ATOM 1519 N N . GLN A 1 195 ? -8.717 10.871 10.476 1.00 85.94 195 GLN A N 1
ATOM 1520 C CA . GLN A 1 195 ? -7.293 11.214 10.366 1.00 85.94 195 GLN A CA 1
ATOM 1521 C C . GLN A 1 195 ? -6.424 10.002 10.005 1.00 85.94 195 GLN A C 1
ATOM 1523 O O . GLN A 1 195 ? -5.535 10.112 9.160 1.00 85.94 195 GLN A O 1
ATOM 1528 N N . ASP A 1 196 ? -6.675 8.851 10.631 1.00 81.31 196 ASP A N 1
ATOM 1529 C CA . ASP A 1 196 ? -5.942 7.614 10.360 1.00 81.31 196 ASP A CA 1
ATOM 1530 C C . ASP A 1 196 ? -6.217 7.107 8.933 1.00 81.31 196 ASP A C 1
ATOM 1532 O O . ASP A 1 196 ? -5.303 6.639 8.251 1.00 81.31 196 ASP A O 1
ATOM 1536 N N . GLU A 1 197 ? -7.461 7.208 8.461 1.00 84.62 197 GLU A N 1
ATOM 1537 C CA . GLU A 1 197 ? -7.851 6.809 7.108 1.00 84.62 197 GLU A CA 1
ATOM 1538 C C . GLU A 1 197 ? -7.240 7.725 6.043 1.00 84.62 197 GLU A C 1
ATOM 1540 O O . GLU A 1 197 ? -6.658 7.224 5.079 1.00 84.62 197 GLU A O 1
ATOM 1545 N N . ALA A 1 198 ? -7.263 9.043 6.262 1.00 89.56 198 ALA A N 1
ATOM 1546 C CA . ALA A 1 198 ? -6.589 10.009 5.398 1.00 89.56 198 ALA A CA 1
ATOM 1547 C C . ALA A 1 198 ? -5.075 9.744 5.327 1.00 89.56 198 ALA A C 1
ATOM 1549 O O . ALA A 1 198 ? -4.503 9.673 4.241 1.00 89.56 198 ALA A O 1
ATOM 1550 N N . ALA A 1 199 ? -4.424 9.493 6.469 1.00 89.25 199 ALA A N 1
ATOM 1551 C CA . ALA A 1 199 ? -2.998 9.168 6.506 1.00 89.25 199 ALA A CA 1
ATOM 1552 C C . ALA A 1 199 ? -2.667 7.859 5.763 1.00 89.25 199 ALA A C 1
ATOM 1554 O O . ALA A 1 199 ? -1.622 7.751 5.117 1.00 89.25 199 ALA A O 1
ATOM 1555 N N . LEU A 1 200 ? -3.547 6.854 5.837 1.00 88.62 200 LEU A N 1
ATOM 1556 C CA . LEU A 1 200 ? -3.393 5.605 5.086 1.00 88.62 200 LEU A CA 1
ATOM 1557 C C . LEU A 1 200 ? -3.571 5.808 3.579 1.00 88.62 200 LEU A C 1
ATOM 1559 O O . LEU A 1 200 ? -2.847 5.183 2.801 1.00 88.62 200 LEU A O 1
ATOM 1563 N N . GLN A 1 201 ? -4.515 6.650 3.159 1.00 91.88 201 GLN A N 1
ATOM 1564 C CA . GLN A 1 201 ? -4.698 6.990 1.749 1.00 91.88 201 GLN A CA 1
ATOM 1565 C C . GLN A 1 201 ? -3.491 7.756 1.198 1.00 91.88 201 GLN A C 1
ATOM 1567 O O . GLN A 1 201 ? -2.968 7.372 0.153 1.00 91.88 201 GLN A O 1
ATOM 1572 N N . ASP A 1 202 ? -2.974 8.739 1.936 1.00 93.12 202 ASP A N 1
ATOM 1573 C CA . ASP A 1 202 ? -1.767 9.483 1.562 1.00 93.12 202 ASP A CA 1
ATOM 1574 C C . ASP A 1 202 ? -0.547 8.567 1.423 1.00 93.12 202 ASP A C 1
ATOM 1576 O O . ASP A 1 202 ? 0.203 8.666 0.452 1.00 93.12 202 ASP A O 1
ATOM 1580 N N . ALA A 1 203 ? -0.356 7.631 2.359 1.00 91.38 203 ALA A N 1
ATOM 1581 C CA . ALA A 1 203 ? 0.735 6.662 2.280 1.00 91.38 203 ALA A CA 1
ATOM 1582 C C . ALA A 1 203 ? 0.631 5.786 1.019 1.00 91.38 203 ALA A C 1
ATOM 1584 O O . ALA A 1 203 ? 1.625 5.586 0.322 1.00 91.38 203 ALA A O 1
ATOM 1585 N N . ARG A 1 204 ? -0.578 5.315 0.679 1.00 93.88 204 ARG A N 1
ATOM 1586 C CA . ARG A 1 204 ? -0.818 4.550 -0.557 1.00 93.88 204 ARG A CA 1
ATOM 1587 C C . ARG A 1 204 ? -0.556 5.387 -1.805 1.00 93.88 204 ARG A C 1
ATOM 1589 O O . ARG A 1 204 ? 0.081 4.895 -2.732 1.00 93.88 204 ARG A O 1
ATOM 1596 N N . ALA A 1 205 ? -1.006 6.640 -1.818 1.00 95.62 205 ALA A N 1
ATOM 1597 C CA . ALA A 1 205 ? -0.777 7.554 -2.929 1.00 95.62 205 ALA A CA 1
ATOM 1598 C C . ALA A 1 205 ? 0.723 7.825 -3.135 1.00 95.62 205 ALA A C 1
ATOM 1600 O O . ALA A 1 205 ? 1.201 7.818 -4.269 1.00 95.62 205 ALA A O 1
ATOM 1601 N N . GLN A 1 206 ? 1.490 7.991 -2.053 1.00 95.75 206 GLN A N 1
ATOM 1602 C CA . GLN A 1 206 ? 2.945 8.156 -2.119 1.00 95.75 206 GLN A CA 1
ATOM 1603 C C . GLN A 1 206 ? 3.654 6.906 -2.644 1.00 95.75 206 GLN A C 1
ATOM 1605 O O . GLN A 1 206 ? 4.537 7.021 -3.496 1.00 95.75 206 GLN A O 1
ATOM 1610 N N . ASP A 1 207 ? 3.280 5.719 -2.167 1.00 93.69 207 ASP A N 1
ATOM 1611 C CA . ASP A 1 207 ? 3.862 4.466 -2.653 1.00 93.69 207 ASP A CA 1
ATOM 1612 C C . ASP A 1 207 ? 3.546 4.246 -4.138 1.00 93.69 207 ASP A C 1
ATOM 1614 O O . ASP A 1 207 ? 4.433 3.883 -4.916 1.00 93.69 207 ASP A O 1
ATOM 1618 N N . GLN A 1 208 ? 2.319 4.553 -4.565 1.00 96.56 208 GLN A N 1
ATOM 1619 C CA . GLN A 1 208 ? 1.927 4.484 -5.970 1.00 96.56 208 GLN A CA 1
ATOM 1620 C C . GLN A 1 208 ? 2.685 5.508 -6.829 1.00 96.56 208 GLN A C 1
ATOM 1622 O O . GLN A 1 208 ? 3.141 5.171 -7.922 1.00 96.56 208 GLN A O 1
ATOM 1627 N N . ALA A 1 209 ? 2.889 6.732 -6.333 1.00 97.00 209 ALA A N 1
ATOM 1628 C CA . ALA A 1 209 ? 3.692 7.746 -7.015 1.00 97.00 209 ALA A CA 1
ATOM 1629 C C . ALA A 1 209 ? 5.149 7.289 -7.195 1.00 97.00 209 ALA A C 1
ATOM 1631 O O . ALA A 1 209 ? 5.673 7.340 -8.308 1.00 97.00 209 ALA A O 1
ATOM 1632 N N . ARG A 1 210 ? 5.777 6.750 -6.141 1.00 97.69 210 ARG A N 1
ATOM 1633 C CA . ARG A 1 210 ? 7.138 6.189 -6.209 1.00 97.69 210 ARG A CA 1
ATOM 1634 C C . ARG A 1 210 ? 7.234 5.029 -7.193 1.00 97.69 210 ARG A C 1
ATOM 1636 O O . ARG A 1 210 ? 8.198 4.943 -7.952 1.00 97.69 210 ARG A O 1
ATOM 1643 N N . HIS A 1 211 ? 6.243 4.142 -7.199 1.00 97.44 211 HIS A N 1
ATOM 1644 C CA . HIS A 1 211 ? 6.200 3.033 -8.145 1.00 97.44 211 HIS A CA 1
ATOM 1645 C C . HIS A 1 211 ? 6.094 3.533 -9.594 1.00 97.44 211 HIS A C 1
ATOM 1647 O O . HIS A 1 211 ? 6.856 3.102 -10.460 1.00 97.44 211 HIS A O 1
ATOM 1653 N N . ASN A 1 212 ? 5.222 4.511 -9.851 1.00 97.31 212 ASN A N 1
ATOM 1654 C CA . ASN A 1 212 ? 5.080 5.128 -11.168 1.00 97.31 212 ASN A CA 1
ATOM 1655 C C . ASN A 1 212 ? 6.370 5.828 -11.620 1.00 97.31 212 ASN A C 1
ATOM 1657 O O . ASN A 1 212 ? 6.751 5.718 -12.785 1.00 97.31 212 ASN A O 1
ATOM 1661 N N . GLU A 1 213 ? 7.080 6.512 -10.720 1.00 97.75 213 GLU A N 1
ATOM 1662 C CA . GLU A 1 213 ? 8.389 7.109 -11.014 1.00 97.75 213 GLU A CA 1
ATOM 1663 C C . GLU A 1 213 ? 9.421 6.056 -11.435 1.00 97.75 213 GLU A C 1
ATOM 1665 O O . GLU A 1 213 ? 10.119 6.245 -12.435 1.00 97.75 213 GLU A O 1
ATOM 1670 N N . GLN A 1 214 ? 9.483 4.922 -10.730 1.00 97.88 214 GLN A N 1
ATOM 1671 C CA . GLN A 1 214 ? 10.369 3.809 -11.081 1.00 97.88 214 GLN A CA 1
ATOM 1672 C C . GLN A 1 214 ? 10.024 3.223 -12.454 1.00 97.88 214 GLN A C 1
ATOM 1674 O O . GLN A 1 214 ? 10.913 3.044 -13.289 1.00 97.88 214 GLN A O 1
ATOM 1679 N N . MET A 1 215 ? 8.740 2.988 -12.727 1.00 97.94 215 MET A N 1
ATOM 1680 C CA . MET A 1 215 ? 8.283 2.471 -14.020 1.00 97.94 215 MET A CA 1
ATOM 1681 C C . MET A 1 215 ? 8.575 3.447 -15.164 1.00 97.94 215 MET A C 1
ATOM 1683 O O . MET A 1 215 ? 9.043 3.039 -16.228 1.00 97.94 215 MET A O 1
ATOM 1687 N N . ASN A 1 216 ? 8.390 4.747 -14.934 1.00 98.12 216 ASN A N 1
ATOM 1688 C CA . ASN A 1 216 ? 8.733 5.784 -15.904 1.00 98.12 216 ASN A CA 1
ATOM 1689 C C . ASN A 1 216 ? 10.243 5.845 -16.172 1.00 98.12 216 ASN A C 1
ATOM 1691 O O . ASN A 1 216 ? 10.654 6.027 -17.319 1.00 98.12 216 ASN A O 1
ATOM 1695 N N . ALA A 1 217 ? 11.081 5.669 -15.147 1.00 98.25 217 ALA A N 1
ATOM 1696 C CA . ALA A 1 217 ? 12.530 5.598 -15.317 1.00 98.25 217 ALA A CA 1
ATOM 1697 C C . ALA A 1 217 ? 12.949 4.367 -16.141 1.00 98.25 217 ALA A C 1
ATOM 1699 O O . ALA A 1 217 ? 13.738 4.497 -17.079 1.00 98.25 217 ALA A O 1
ATOM 1700 N N . LEU A 1 218 ? 12.376 3.193 -15.854 1.00 98.25 218 LEU A N 1
ATOM 1701 C CA . LEU A 1 218 ? 12.605 1.966 -16.628 1.00 98.25 218 LEU A CA 1
ATOM 1702 C C . LEU A 1 218 ? 12.172 2.122 -18.092 1.00 98.25 218 LEU A C 1
ATOM 1704 O O . LEU A 1 218 ? 12.899 1.715 -19.002 1.00 98.25 218 LEU A O 1
ATOM 1708 N N . LYS A 1 219 ? 11.021 2.758 -18.332 1.00 98.25 219 LYS A N 1
ATOM 1709 C CA . LYS A 1 219 ? 10.515 3.024 -19.682 1.00 98.25 219 LYS A CA 1
ATOM 1710 C C . LYS A 1 219 ? 11.473 3.913 -20.477 1.00 98.25 219 LYS A C 1
ATOM 1712 O O . LYS A 1 219 ? 11.867 3.535 -21.575 1.00 98.25 219 LYS A O 1
ATOM 1717 N N . LYS A 1 220 ? 11.945 5.018 -19.887 1.00 98.25 220 LYS A N 1
ATOM 1718 C CA . LYS A 1 220 ? 12.936 5.911 -20.518 1.00 98.25 220 LYS A CA 1
ATOM 1719 C C . LYS A 1 220 ? 14.252 5.201 -20.841 1.00 98.25 220 LYS A C 1
ATOM 1721 O O . LYS A 1 220 ? 14.833 5.435 -21.896 1.00 98.25 220 LYS A O 1
ATOM 1726 N N . MET A 1 221 ? 14.732 4.326 -19.953 1.00 98.06 221 MET A N 1
ATOM 1727 C CA . MET A 1 221 ? 15.929 3.524 -20.235 1.00 98.06 221 MET A CA 1
ATOM 1728 C C . MET A 1 221 ? 15.699 2.555 -21.395 1.00 98.06 221 MET A C 1
ATOM 1730 O O . MET A 1 221 ? 16.562 2.424 -22.257 1.00 98.06 221 MET A O 1
ATOM 1734 N N . THR A 1 222 ? 14.531 1.919 -21.449 1.00 98.25 222 THR A N 1
ATOM 1735 C CA . THR A 1 222 ? 14.166 1.002 -22.537 1.00 98.25 222 THR A CA 1
ATOM 1736 C C . THR A 1 222 ? 14.084 1.734 -23.877 1.00 98.25 222 THR A C 1
ATOM 1738 O O . THR A 1 222 ? 14.657 1.268 -24.857 1.00 98.25 222 THR A O 1
ATOM 1741 N N . GLU A 1 223 ? 13.455 2.911 -23.908 1.00 98.31 223 GLU A N 1
ATOM 1742 C CA . GLU A 1 223 ? 13.383 3.777 -25.094 1.00 98.31 223 GLU A CA 1
ATOM 1743 C C . GLU A 1 223 ? 14.781 4.221 -25.561 1.00 98.31 223 GLU A C 1
ATOM 1745 O O . GLU A 1 223 ? 15.083 4.173 -26.751 1.00 98.31 223 GLU A O 1
ATOM 1750 N N . SER A 1 224 ? 15.673 4.574 -24.628 1.00 98.44 224 SER A N 1
ATOM 1751 C CA . SER A 1 224 ? 17.069 4.924 -24.933 1.00 98.44 224 SER A CA 1
ATOM 1752 C C . SER A 1 224 ? 17.853 3.746 -25.530 1.00 98.44 224 SER A C 1
ATOM 1754 O O . SER A 1 224 ? 18.536 3.893 -26.544 1.00 98.44 224 SER A O 1
ATOM 1756 N N . LEU A 1 225 ? 17.712 2.547 -24.952 1.00 98.31 225 LEU A N 1
ATOM 1757 C CA . LEU A 1 225 ? 18.339 1.329 -25.475 1.00 98.31 225 LE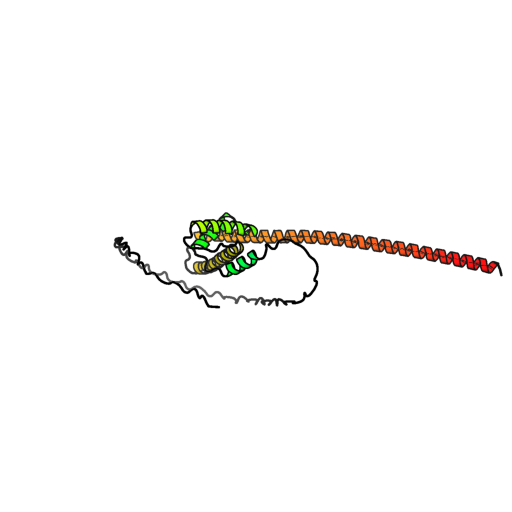U A CA 1
ATOM 1758 C C . LEU A 1 225 ? 17.807 0.954 -26.861 1.00 98.31 225 LEU A C 1
ATOM 1760 O O . LEU A 1 225 ? 18.567 0.467 -27.699 1.00 98.31 225 LEU A O 1
ATOM 1764 N N . GLN A 1 226 ? 16.518 1.185 -27.111 1.00 98.19 226 GLN A N 1
ATOM 1765 C CA . GLN A 1 226 ? 15.923 0.976 -28.423 1.00 98.19 226 GLN A CA 1
ATOM 1766 C C . GLN A 1 226 ? 16.485 1.968 -29.450 1.00 98.19 226 GLN A C 1
ATOM 1768 O O . GLN A 1 226 ? 16.902 1.542 -30.522 1.00 98.19 226 GLN A O 1
ATOM 1773 N N . GLY A 1 227 ? 16.627 3.248 -29.090 1.00 97.81 227 GLY A N 1
ATOM 1774 C CA . GLY A 1 227 ? 17.276 4.245 -29.947 1.00 97.81 227 GLY A CA 1
ATOM 1775 C C . GLY A 1 227 ? 18.716 3.871 -30.319 1.00 97.81 227 GLY A C 1
ATOM 1776 O O . GLY A 1 227 ? 19.081 3.912 -31.493 1.00 97.81 227 GLY A O 1
ATOM 1777 N N . LEU A 1 228 ? 19.514 3.415 -29.346 1.00 98.31 228 LEU A N 1
ATOM 1778 C CA . LEU A 1 228 ? 20.880 2.932 -29.594 1.00 98.31 228 LEU A CA 1
ATOM 1779 C C . LEU A 1 228 ? 20.913 1.717 -30.532 1.00 98.31 228 LEU A C 1
ATOM 1781 O O . LEU A 1 228 ? 21.789 1.624 -31.394 1.00 98.31 228 LEU A O 1
ATOM 1785 N N . ARG A 1 229 ? 19.961 0.787 -30.385 1.00 98.19 229 ARG A N 1
ATOM 1786 C CA . ARG A 1 229 ? 19.835 -0.375 -31.276 1.00 98.19 229 ARG A CA 1
ATOM 1787 C C . ARG A 1 229 ? 19.528 0.060 -32.710 1.00 98.19 229 ARG A C 1
ATOM 1789 O O . ARG A 1 229 ? 20.176 -0.431 -33.632 1.00 98.19 229 ARG A O 1
ATOM 1796 N N . ASP A 1 230 ? 18.596 0.989 -32.892 1.00 98.31 230 ASP A N 1
ATOM 1797 C CA . ASP A 1 230 ? 18.200 1.476 -34.216 1.00 98.31 230 ASP A CA 1
ATOM 1798 C C . ASP A 1 230 ? 19.358 2.217 -34.911 1.00 98.31 230 ASP A C 1
ATOM 1800 O O . ASP A 1 230 ? 19.571 2.078 -36.118 1.00 98.31 230 ASP A O 1
ATOM 1804 N N . GLU A 1 231 ? 20.152 2.990 -34.164 1.00 98.25 231 GLU A N 1
ATOM 1805 C CA . GLU A 1 231 ? 21.375 3.622 -34.677 1.00 98.25 231 GLU A CA 1
ATOM 1806 C C . GLU A 1 231 ? 22.438 2.589 -35.073 1.00 98.25 231 GLU A C 1
ATOM 1808 O O . GLU A 1 231 ? 23.055 2.692 -36.141 1.00 98.25 231 GLU A O 1
ATOM 1813 N N . GLN A 1 232 ? 22.627 1.551 -34.258 1.00 98.06 232 GLN A N 1
ATOM 1814 C CA . GLN A 1 232 ? 23.532 0.451 -34.578 1.00 98.06 232 GLN A CA 1
ATOM 1815 C C . GLN A 1 232 ? 23.093 -0.294 -35.851 1.00 98.06 232 GLN A C 1
ATOM 1817 O O . GLN A 1 232 ? 23.918 -0.642 -36.695 1.00 98.06 232 GLN A O 1
ATOM 1822 N N . GLU A 1 233 ? 21.795 -0.506 -36.049 1.00 98.25 233 GLU A N 1
ATOM 1823 C CA . GLU A 1 233 ? 21.279 -1.135 -37.265 1.00 98.25 233 GLU A CA 1
ATOM 1824 C C . GLU A 1 233 ? 21.482 -0.249 -38.506 1.00 98.25 233 GLU A C 1
ATOM 1826 O O . GLU A 1 233 ? 21.919 -0.728 -39.558 1.00 98.25 233 GLU A O 1
ATOM 1831 N N . LYS A 1 234 ? 21.269 1.067 -38.385 1.00 98.19 234 LYS A N 1
ATOM 1832 C CA . LYS A 1 234 ? 21.542 2.036 -39.463 1.00 98.19 234 LYS A CA 1
ATOM 1833 C C . LYS A 1 234 ? 23.018 2.065 -39.858 1.00 98.19 234 LYS A C 1
ATOM 1835 O O . LYS A 1 234 ? 23.348 2.091 -41.040 1.00 98.19 234 LYS A O 1
ATOM 1840 N N . THR A 1 235 ? 23.922 2.039 -38.883 1.00 98.25 235 THR A N 1
ATOM 1841 C CA . THR A 1 235 ? 25.369 2.007 -39.156 1.00 98.25 235 THR A CA 1
ATOM 1842 C C . THR A 1 235 ? 25.798 0.692 -39.808 1.00 98.25 235 THR A C 1
ATOM 1844 O O . THR A 1 235 ? 26.538 0.713 -40.792 1.00 98.25 235 THR A O 1
ATOM 1847 N N . ASN A 1 236 ? 25.271 -0.443 -39.341 1.00 97.94 236 ASN A N 1
ATOM 1848 C CA . ASN A 1 236 ? 25.523 -1.752 -39.946 1.00 97.94 236 ASN A CA 1
ATOM 1849 C C . ASN A 1 236 ? 25.008 -1.842 -41.391 1.00 97.94 236 ASN A C 1
ATOM 1851 O O . ASN A 1 236 ? 25.697 -2.372 -42.263 1.00 97.94 236 ASN A O 1
ATOM 1855 N N . THR A 1 237 ? 23.809 -1.321 -41.666 1.00 98.12 237 THR A N 1
ATOM 1856 C CA . THR A 1 237 ? 23.239 -1.311 -43.024 1.00 98.12 237 THR A CA 1
ATOM 1857 C C . THR A 1 237 ? 24.028 -0.401 -43.963 1.00 98.12 237 THR A C 1
ATOM 1859 O O . THR A 1 237 ? 24.316 -0.802 -45.090 1.00 98.12 237 THR A O 1
ATOM 1862 N N . LEU A 1 238 ? 24.467 0.773 -43.495 1.00 98.38 238 LEU A N 1
ATOM 1863 C CA . LEU A 1 238 ? 25.341 1.661 -44.263 1.00 98.38 238 LEU A CA 1
ATOM 1864 C C . LEU A 1 238 ? 26.674 0.988 -44.614 1.00 98.38 238 LEU A C 1
ATOM 1866 O O . LEU A 1 238 ? 27.098 1.041 -45.768 1.00 98.38 238 LEU A O 1
ATOM 1870 N N . LEU A 1 239 ? 27.318 0.336 -43.641 1.00 98.19 239 LEU A N 1
ATOM 1871 C CA . LEU A 1 239 ? 28.578 -0.374 -43.864 1.00 98.19 239 LEU A CA 1
ATOM 1872 C C . LEU A 1 239 ? 28.401 -1.501 -44.890 1.00 98.19 239 LEU A C 1
ATOM 1874 O O . LEU A 1 239 ? 29.201 -1.626 -45.815 1.00 98.19 239 LEU A O 1
ATOM 1878 N N . ARG A 1 240 ? 27.310 -2.267 -44.779 1.00 97.56 240 ARG A N 1
ATOM 1879 C CA . ARG A 1 240 ? 26.967 -3.325 -45.734 1.00 97.56 240 ARG A CA 1
ATOM 1880 C C . ARG A 1 240 ? 26.774 -2.784 -47.152 1.00 97.56 240 ARG A C 1
ATOM 1882 O O . ARG A 1 240 ? 27.249 -3.407 -48.097 1.00 97.56 240 ARG A O 1
ATOM 1889 N N . ASN A 1 241 ? 26.119 -1.636 -47.309 1.00 98.06 241 ASN A N 1
ATOM 1890 C CA . ASN A 1 241 ? 25.938 -1.009 -48.620 1.00 98.06 241 ASN A CA 1
ATOM 1891 C C . ASN A 1 241 ? 27.280 -0.547 -49.211 1.00 98.06 241 ASN A C 1
ATOM 1893 O O . ASN A 1 241 ? 27.564 -0.848 -50.364 1.00 98.06 241 ASN A O 1
ATOM 1897 N N . GLN A 1 242 ? 28.160 0.062 -48.407 1.00 98.06 242 GLN A N 1
ATOM 1898 C CA . GLN A 1 242 ? 29.509 0.439 -48.861 1.00 98.06 242 GLN A CA 1
ATOM 1899 C C . GLN A 1 242 ? 30.347 -0.768 -49.308 1.00 98.06 242 GLN A C 1
ATOM 1901 O O . GLN A 1 242 ? 31.141 -0.672 -50.245 1.00 98.06 242 GLN A O 1
ATOM 1906 N N . GLU A 1 243 ? 30.213 -1.912 -48.632 1.00 98.12 243 GLU A N 1
ATOM 1907 C CA . GLU A 1 243 ? 30.878 -3.149 -49.048 1.00 98.12 243 GLU A CA 1
ATOM 1908 C C . GLU A 1 243 ? 30.344 -3.681 -50.380 1.00 98.12 243 GLU A C 1
ATOM 1910 O O . GLU A 1 243 ? 31.130 -4.190 -51.183 1.00 98.12 243 GLU A O 1
ATOM 1915 N N . LEU A 1 244 ? 29.035 -3.566 -50.625 1.00 97.94 244 LEU A N 1
ATOM 1916 C CA . LEU A 1 244 ? 28.428 -3.931 -51.904 1.00 97.94 244 LEU A CA 1
ATOM 1917 C C . LEU A 1 244 ? 28.931 -3.021 -53.028 1.00 97.94 244 LEU A C 1
ATOM 1919 O O . LEU A 1 244 ? 29.418 -3.545 -54.026 1.00 97.94 244 LEU A O 1
ATOM 1923 N N . ASP A 1 245 ? 28.944 -1.702 -52.821 1.00 98.06 245 ASP A N 1
ATOM 1924 C CA . ASP A 1 245 ? 29.451 -0.736 -53.805 1.00 98.06 245 ASP A CA 1
ATOM 1925 C C . ASP A 1 245 ? 30.911 -1.042 -54.187 1.00 98.06 245 ASP A C 1
ATOM 1927 O O . ASP A 1 245 ? 31.262 -1.135 -55.365 1.00 98.06 245 ASP A O 1
ATOM 1931 N N . ARG A 1 246 ? 31.770 -1.311 -53.191 1.00 98.25 246 ARG A N 1
ATOM 1932 C CA . ARG A 1 246 ? 33.169 -1.715 -53.431 1.00 98.25 246 ARG A CA 1
ATOM 1933 C C . ARG A 1 246 ? 33.280 -3.019 -54.217 1.00 98.25 246 ARG A C 1
ATOM 1935 O O . ARG A 1 246 ? 34.186 -3.164 -55.038 1.00 98.25 246 ARG A O 1
ATOM 1942 N N . ARG A 1 247 ? 32.407 -3.997 -53.954 1.00 98.00 247 ARG A N 1
ATOM 1943 C CA . ARG A 1 247 ? 32.392 -5.267 -54.696 1.00 98.00 247 ARG A CA 1
ATOM 1944 C C . ARG A 1 247 ? 31.964 -5.056 -56.143 1.00 98.00 247 ARG A C 1
ATOM 1946 O O . ARG A 1 247 ? 32.586 -5.630 -57.032 1.00 98.00 247 ARG A O 1
ATOM 1953 N N . GLU A 1 248 ? 30.954 -4.230 -56.387 1.00 97.94 248 GLU A N 1
ATOM 1954 C CA . GLU A 1 248 ? 30.503 -3.894 -57.739 1.00 97.94 248 GLU A CA 1
ATOM 1955 C C . GLU A 1 248 ? 31.595 -3.180 -58.542 1.00 97.94 248 GLU A C 1
ATOM 1957 O O . GLU A 1 248 ? 31.830 -3.514 -59.705 1.00 97.94 248 GLU A O 1
ATOM 1962 N N . GLU A 1 249 ? 32.325 -2.250 -57.923 1.00 97.94 249 GLU A N 1
ATOM 1963 C CA . GLU A 1 249 ? 33.477 -1.601 -58.554 1.00 97.94 249 GLU A CA 1
ATOM 1964 C C . GLU A 1 249 ? 34.578 -2.602 -58.922 1.00 97.94 249 GLU A C 1
ATOM 1966 O O . GLU A 1 249 ? 35.103 -2.557 -60.036 1.00 97.94 249 GLU A O 1
ATOM 1971 N N . GLN A 1 250 ? 34.902 -3.542 -58.028 1.00 97.44 250 GLN A N 1
ATOM 1972 C CA . GLN A 1 250 ? 35.876 -4.597 -58.321 1.00 97.44 250 GLN A CA 1
ATOM 1973 C C . GLN A 1 250 ? 35.433 -5.496 -59.480 1.00 97.44 250 GLN A C 1
ATOM 1975 O O . GLN A 1 250 ? 36.263 -5.862 -60.313 1.00 97.44 250 GLN A O 1
ATOM 1980 N N . ILE A 1 251 ? 34.144 -5.842 -59.553 1.00 97.62 251 ILE A N 1
ATOM 1981 C CA . ILE A 1 251 ? 33.585 -6.616 -60.669 1.00 97.62 251 ILE A CA 1
ATOM 1982 C C . ILE A 1 251 ? 33.745 -5.833 -61.976 1.00 97.62 251 ILE A C 1
ATOM 1984 O O . ILE A 1 251 ? 34.322 -6.362 -62.924 1.00 97.62 251 ILE A O 1
ATOM 1988 N N . ARG A 1 252 ? 33.356 -4.550 -62.004 1.00 97.31 252 ARG A N 1
ATOM 1989 C CA . ARG A 1 252 ? 33.514 -3.687 -63.190 1.00 97.31 252 ARG A CA 1
ATOM 1990 C C . ARG A 1 252 ? 34.967 -3.555 -63.642 1.00 97.31 252 ARG A C 1
ATOM 1992 O O . ARG A 1 252 ? 35.228 -3.480 -64.840 1.00 97.31 252 ARG A O 1
ATOM 1999 N N . LEU A 1 253 ? 35.917 -3.476 -62.709 1.00 96.81 253 LEU A N 1
ATOM 2000 C CA . LEU A 1 253 ? 37.343 -3.424 -63.043 1.00 96.81 253 LEU A CA 1
ATOM 2001 C C . LEU A 1 253 ? 37.816 -4.732 -63.685 1.00 96.81 253 LEU A C 1
ATOM 2003 O O . LEU A 1 253 ? 38.461 -4.685 -64.727 1.00 96.81 253 LEU A O 1
ATOM 2007 N N . ARG A 1 254 ? 37.429 -5.886 -63.131 1.00 96.06 254 ARG A N 1
ATOM 2008 C CA . ARG A 1 254 ? 37.752 -7.197 -63.717 1.00 96.06 254 ARG A CA 1
ATOM 2009 C C . ARG A 1 254 ? 37.139 -7.390 -65.102 1.00 96.06 254 ARG A C 1
ATOM 2011 O O . ARG A 1 254 ? 37.802 -7.909 -65.991 1.00 96.06 254 ARG A O 1
ATOM 2018 N N . GLU A 1 255 ? 35.896 -6.960 -65.304 1.00 95.69 255 GLU A N 1
ATOM 2019 C CA . GLU A 1 255 ? 35.241 -7.010 -66.619 1.00 95.69 255 GLU A CA 1
ATOM 2020 C C . GLU A 1 255 ? 36.000 -6.178 -67.662 1.00 95.69 255 GLU A C 1
ATOM 2022 O O . GLU A 1 255 ? 36.203 -6.634 -68.787 1.00 95.69 255 GLU A O 1
ATOM 2027 N N . LYS A 1 256 ? 36.482 -4.986 -67.280 1.00 95.94 256 LYS A N 1
ATOM 2028 C CA . LYS A 1 256 ? 37.322 -4.149 -68.151 1.00 95.94 256 LYS A CA 1
ATOM 2029 C C . LYS A 1 256 ? 38.664 -4.803 -68.480 1.00 95.94 256 LYS A C 1
ATOM 2031 O O . LYS A 1 256 ? 39.107 -4.695 -69.617 1.00 95.94 256 LYS A O 1
ATOM 2036 N N . GLU A 1 257 ? 39.307 -5.458 -67.513 1.00 94.94 257 GLU A N 1
ATOM 2037 C CA . GLU A 1 257 ? 40.573 -6.171 -67.735 1.00 94.94 257 GLU A CA 1
ATOM 2038 C C . GLU A 1 257 ? 40.408 -7.337 -68.720 1.00 94.94 257 GLU A C 1
ATOM 2040 O O . GLU A 1 257 ? 41.235 -7.496 -69.614 1.00 94.94 257 GLU A O 1
ATOM 2045 N N . LEU A 1 258 ? 39.317 -8.104 -68.610 1.00 93.12 258 LEU A N 1
ATOM 2046 C CA . LEU A 1 258 ? 39.024 -9.219 -69.519 1.00 93.12 258 LEU A CA 1
ATOM 2047 C C . LEU A 1 258 ? 38.778 -8.759 -70.967 1.00 93.12 258 LEU A C 1
ATOM 2049 O O . LEU A 1 258 ? 39.201 -9.435 -71.900 1.00 93.12 258 LEU A O 1
ATOM 2053 N N . HIS A 1 259 ? 38.150 -7.598 -71.171 1.00 90.06 259 HIS A N 1
ATOM 2054 C CA . HIS A 1 259 ? 37.885 -7.048 -72.511 1.00 90.06 259 HIS A CA 1
ATOM 2055 C C . HIS A 1 259 ? 39.135 -6.541 -73.252 1.00 90.06 259 HIS A C 1
ATOM 2057 O O . HIS A 1 259 ? 39.084 -6.344 -74.458 1.00 90.06 259 HIS A O 1
ATOM 2063 N N . ILE A 1 260 ? 40.250 -6.293 -72.557 1.00 86.31 260 ILE A N 1
ATOM 2064 C CA . ILE A 1 260 ? 41.510 -5.848 -73.185 1.00 86.31 260 ILE A CA 1
ATOM 2065 C C . ILE A 1 260 ? 42.301 -7.036 -73.760 1.00 86.31 260 ILE A C 1
ATOM 2067 O O . ILE A 1 260 ? 43.190 -6.846 -74.587 1.00 86.31 260 ILE A O 1
ATOM 2071 N N . THR A 1 261 ? 42.006 -8.258 -73.312 1.00 78.31 261 THR A N 1
ATOM 2072 C CA . THR A 1 261 ? 42.745 -9.470 -73.696 1.00 78.31 261 THR A CA 1
ATOM 2073 C C . THR A 1 261 ? 42.169 -10.233 -74.896 1.00 78.31 261 THR A C 1
ATOM 2075 O O . THR A 1 261 ? 42.781 -11.222 -75.301 1.00 78.31 261 THR A O 1
ATOM 2078 N N . GLU A 1 262 ? 41.041 -9.790 -75.460 1.00 65.31 262 GLU A N 1
ATOM 2079 C CA . GLU A 1 262 ? 40.448 -10.305 -76.714 1.00 65.31 262 GLU A CA 1
ATOM 2080 C C . GLU A 1 262 ? 40.841 -9.449 -77.926 1.00 65.31 262 GLU A C 1
ATOM 2082 O O . GLU A 1 262 ? 41.114 -10.050 -78.992 1.00 65.31 262 GLU A O 1
#

Solvent-accessible surface area (backbone atoms only — not comparable to full-atom values): 17001 Å² total; per-residue (Å²): 135,84,89,85,82,93,81,85,79,87,88,85,82,90,77,83,77,82,84,79,78,82,79,75,81,73,80,78,74,87,77,78,81,74,82,84,79,80,76,83,80,80,79,84,79,91,78,75,94,72,87,77,76,81,76,82,76,79,78,78,76,80,79,77,78,76,80,80,82,80,89,82,85,83,86,83,84,89,81,87,85,88,81,81,97,79,64,74,66,60,61,55,52,53,59,54,55,76,66,52,78,74,88,47,74,68,55,54,52,50,50,52,54,44,45,68,71,69,53,29,87,84,35,84,72,39,26,44,58,48,20,52,54,48,43,59,51,44,66,75,69,51,92,60,97,74,81,83,61,49,22,68,57,52,53,58,48,50,53,52,51,53,54,53,44,56,62,48,49,62,52,47,63,75,70,63,90,75,61,70,74,68,47,54,61,48,52,54,51,48,56,48,51,52,52,52,50,52,53,51,50,51,52,51,52,51,53,50,50,54,50,50,52,52,52,52,52,52,49,52,52,50,53,50,54,50,53,53,49,54,52,51,52,52,52,52,52,51,52,52,49,54,52,48,54,54,49,52,52,52,50,54,51,52,54,56,58,58,67,73,77,113

Radius of gyration: 40.93 Å; Cα contacts (8 Å, |Δi|>4): 55; chains: 1; bounding box: 93×92×132 Å

Mean predicted aligned error: 19.09 Å

Foldseek 3Di:
DDDDDDDDDDDDDDDDDDDPPPPPDPPDDPDPDDDPPDDDDDDDDDDDDDDDDPDPDPPPPPPPPPPPPDPDDDDDDDDDDDDDPPPVPVVVLVVVQVVFPDDDPVLLVLLVVLCVVQVCLLDLVVLQVSQVVSQVVCVVPDPDDDRRDGSVSSVVVNVVVLVVVVVVVVVCVVPPVDDVPVVVVVVVVVVVVVVSVVVVVVVVVVVVVVVVVVVVVVVVVVVVVVVVVVVVVVVVVVVVVVVVVVVVVVVVVVVVVVVVVD

Organism: NCBI:txid2862362

Sequence (262 aa):
MAMQRNRGKRPQKRQALPKTGNKNGRKKAPRKSSPIHRSPSPADPSQDGSDFEPNDHEEEEEEELEEEDEPGRQGSEDAAAGNGDSGGEEVTRNALNARARHWQAWQDRVLVQQANADRPVLRAAAWNGTADAINATISKTATHPWSPRSGGACRKRLLRLVTKFKAEETKSLQQTGKSEEISEFLHTLNIRLEQDEAALQDARAQDQARHNEQMNALKKMTESLQGLRDEQEKTNTLLRNQELDRREEQIRLREKELHITE

Secondary structure (DSSP, 8-state):
---------------PPP--------------------PPPPPP------------------------------------------SHHHHHHHHHHHT-----HHHHHHHHHHHHHH-GGG-TTHHHHHHHHHHHHHHHH-SS--PPPPHHHHHHHHHHHHHHHHHHHHHHHHHHS--HHHHHHHHHHHHHHHHHHHHHHHHHHHHHHHHHHHHHHHHHHHHHHHHHHHHHHHHHHHHHHHHHHHHHHHHHHHHHHHHH--